Protein AF-A0AAD7U0W2-F1 (afdb_monomer_lite)

Sequence (324 aa):
MDVSVQETIQQLITPLIRALGPSHGKLLTLLRTFPPGAESLALRVLTIFTEHGRPSAQLVALVKSLVNERDLDARFLIPIIAEMDKADILRHLPRIVSILNGTPEPKSLVRSVFSSIVTVPPETFGKVTSNLPRVRQSELLTPAELMVLLHQSEKEIGLKSAIEAIGICFSMTEIFRSEILAVVMNQLVDEPNLPTLFLRTVTVTTYRSLVGFVSTTLLSRLITKKIWTNPPLWEGFIRLAKLIAPASFGALLQLPKDQLRELVDKQPSLKAGLREHVMRKGTNKARVAGYLDIFGEDDSANTSKEQTPPAAPAPMPVDPPAAS

Radius of gyration: 31.77 Å; chains: 1; bounding box: 76×96×93 Å

Structure (mmCIF, N/CA/C/O backbone):
data_AF-A0AAD7U0W2-F1
#
_entry.id   AF-A0AAD7U0W2-F1
#
loop_
_atom_site.group_PDB
_atom_site.id
_atom_site.type_symbol
_atom_site.label_atom_id
_atom_site.label_alt_id
_atom_site.label_comp_id
_atom_site.label_asym_id
_atom_site.label_entity_id
_atom_site.label_seq_id
_atom_site.pdbx_PDB_ins_code
_atom_site.Cartn_x
_atom_site.Cartn_y
_atom_site.Cartn_z
_atom_site.occupancy
_atom_site.B_iso_or_equiv
_atom_site.auth_seq_id
_atom_site.auth_comp_id
_atom_site.auth_asym_id
_atom_site.auth_atom_id
_atom_site.pdbx_PDB_model_num
ATOM 1 N N . MET A 1 1 ? -30.009 13.280 19.127 1.00 52.12 1 MET A N 1
ATOM 2 C CA . MET A 1 1 ? -29.189 13.553 20.325 1.00 52.12 1 MET A CA 1
ATOM 3 C C . MET A 1 1 ? -28.136 14.542 19.867 1.00 52.12 1 MET A C 1
ATOM 5 O O . MET A 1 1 ? -27.469 14.230 18.888 1.00 52.12 1 MET A O 1
ATOM 9 N N . ASP A 1 2 ? -28.082 15.742 20.443 1.00 66.75 2 ASP A N 1
ATOM 10 C CA . ASP A 1 2 ? -27.139 16.779 20.003 1.00 66.75 2 ASP A CA 1
ATOM 11 C C . ASP A 1 2 ? -25.697 16.269 20.111 1.00 66.75 2 ASP A C 1
ATOM 13 O O . ASP A 1 2 ? -25.356 15.580 21.076 1.00 66.75 2 ASP A O 1
ATOM 17 N N . VAL A 1 3 ? -24.859 16.580 19.116 1.00 68.00 3 VAL A N 1
ATOM 18 C CA . VAL A 1 3 ? -23.458 16.115 19.021 1.00 68.00 3 VAL A CA 1
ATOM 19 C C . VAL A 1 3 ? -22.684 16.407 20.318 1.00 68.00 3 VAL A C 1
ATOM 21 O O . VAL A 1 3 ? -21.922 15.567 20.792 1.00 68.00 3 VAL A O 1
ATOM 24 N N . SER A 1 4 ? -22.996 17.525 20.978 1.00 79.56 4 SER A N 1
ATOM 25 C CA . SER A 1 4 ? -22.421 17.925 22.268 1.00 79.56 4 SER A CA 1
ATOM 26 C C . SER A 1 4 ? -22.745 16.972 23.428 1.00 79.56 4 SER A C 1
ATOM 28 O O . SER A 1 4 ? -21.905 16.747 24.302 1.00 79.56 4 SER A O 1
ATOM 30 N N . VAL A 1 5 ? -23.940 16.372 23.454 1.00 85.31 5 VAL A N 1
ATOM 31 C CA . VAL A 1 5 ? -24.345 15.427 24.508 1.00 85.31 5 VAL A CA 1
ATOM 32 C C . VAL A 1 5 ? -23.582 14.116 24.358 1.00 85.31 5 VAL A C 1
ATOM 34 O O . VAL A 1 5 ? -23.111 13.560 25.349 1.00 85.31 5 VAL A O 1
ATOM 37 N N . GLN A 1 6 ? -23.412 13.636 23.124 1.00 82.56 6 GLN A N 1
ATOM 38 C CA . GLN A 1 6 ? -22.648 12.416 22.854 1.00 82.56 6 GLN A CA 1
ATOM 39 C C . GLN A 1 6 ? -21.181 12.569 23.260 1.00 82.56 6 GLN A C 1
ATOM 41 O O . GLN A 1 6 ? -20.643 11.696 23.943 1.00 82.56 6 GLN A O 1
ATOM 46 N N . GLU A 1 7 ? -20.551 13.687 22.897 1.00 84.00 7 GLU A N 1
ATOM 47 C CA . GLU A 1 7 ? -19.173 13.998 23.291 1.00 84.00 7 GLU A CA 1
ATOM 48 C C . GLU A 1 7 ? -19.024 14.070 24.813 1.00 84.00 7 GLU A C 1
ATOM 50 O O . GLU A 1 7 ? -18.111 13.466 25.378 1.00 84.00 7 GLU A O 1
ATOM 55 N N . THR A 1 8 ? -19.968 14.727 25.492 1.00 88.19 8 THR A N 1
ATOM 56 C CA . THR A 1 8 ? -19.972 14.832 26.958 1.00 88.19 8 THR A CA 1
ATOM 57 C C . THR A 1 8 ? -20.077 13.453 27.613 1.00 88.19 8 THR A C 1
ATOM 59 O O . THR A 1 8 ? -19.305 13.132 28.517 1.00 88.19 8 THR A O 1
ATOM 62 N N . ILE A 1 9 ? -20.977 12.589 27.129 1.00 88.31 9 ILE A N 1
ATOM 63 C CA . ILE A 1 9 ? -21.108 11.210 27.627 1.00 88.31 9 ILE A CA 1
ATOM 64 C C . ILE A 1 9 ? -19.802 10.431 27.420 1.00 88.31 9 ILE A C 1
ATOM 66 O O . ILE A 1 9 ? -19.340 9.746 28.334 1.00 88.31 9 ILE A O 1
ATOM 70 N N . GLN A 1 10 ? -19.174 10.547 26.247 1.00 86.69 10 GLN A N 1
ATOM 71 C CA . GLN A 1 10 ? -17.910 9.864 25.950 1.00 86.69 10 GLN A CA 1
ATOM 72 C C . GLN A 1 10 ? -16.747 10.345 26.832 1.00 86.69 10 GLN A C 1
ATOM 74 O O . GLN A 1 10 ? -15.868 9.554 27.192 1.00 86.69 10 GLN A O 1
ATOM 79 N N . GLN A 1 11 ? -16.734 11.618 27.222 1.00 86.94 11 GLN A N 1
ATOM 80 C CA . GLN A 1 11 ? -15.758 12.133 28.183 1.00 86.94 11 GLN A CA 1
ATOM 81 C C . GLN A 1 11 ? -16.015 11.570 29.584 1.00 86.94 11 GLN A C 1
ATOM 83 O O . GLN A 1 11 ? -15.109 10.999 30.193 1.00 86.94 11 GLN A O 1
ATOM 88 N N . LEU A 1 12 ? -17.260 11.647 30.062 1.00 91.31 12 LEU A N 1
ATOM 89 C CA . LEU A 1 12 ? -17.641 11.216 31.411 1.00 91.31 12 LEU A CA 1
ATOM 90 C C . LEU A 1 12 ? -17.507 9.706 31.632 1.00 91.31 12 LEU A C 1
ATOM 92 O O . LEU A 1 12 ? -17.233 9.277 32.751 1.00 91.31 12 LEU A O 1
ATOM 96 N N . ILE A 1 13 ? -17.662 8.890 30.586 1.00 90.62 13 ILE A N 1
ATOM 97 C CA . ILE A 1 13 ? -17.506 7.436 30.704 1.00 90.62 13 ILE A CA 1
ATOM 98 C C . ILE A 1 13 ? -16.031 7.012 30.789 1.00 90.62 13 ILE A C 1
ATOM 100 O O . ILE A 1 13 ? -15.734 5.933 31.299 1.00 90.62 13 ILE A O 1
ATOM 104 N N . THR A 1 14 ? -15.090 7.848 30.331 1.00 90.06 14 THR A N 1
ATOM 105 C CA . THR A 1 14 ? -13.667 7.476 30.218 1.00 90.06 14 THR A CA 1
ATOM 106 C C . THR A 1 14 ? -13.066 6.974 31.549 1.00 90.06 14 THR A C 1
ATOM 108 O O . THR A 1 14 ? -12.469 5.893 31.543 1.00 90.06 14 THR A O 1
ATOM 111 N N . PRO A 1 15 ? -13.243 7.656 32.702 1.00 92.12 15 PRO A N 1
ATOM 112 C CA . PRO A 1 15 ? -12.731 7.174 33.989 1.00 92.12 15 PRO A CA 1
ATOM 113 C C . PRO A 1 15 ? -13.328 5.828 34.418 1.00 92.12 15 PRO A C 1
ATOM 115 O O . PRO A 1 15 ? -12.607 4.976 34.933 1.00 92.12 15 PRO A O 1
ATOM 118 N N . LEU A 1 16 ? -14.623 5.609 34.161 1.00 91.44 16 LEU A N 1
ATOM 119 C CA . LEU A 1 16 ? -15.306 4.356 34.488 1.00 91.44 16 LEU A CA 1
ATOM 120 C C . LEU A 1 16 ? -14.746 3.189 33.668 1.00 91.44 16 LEU A C 1
ATOM 122 O O . LEU A 1 16 ? -14.436 2.138 34.223 1.00 91.44 16 LEU A O 1
ATOM 126 N N . ILE A 1 17 ? -14.580 3.378 32.357 1.00 92.25 17 ILE A N 1
ATOM 127 C CA . ILE A 1 17 ? -14.023 2.346 31.472 1.00 92.25 17 ILE A CA 1
ATOM 128 C C . ILE A 1 17 ? -12.591 1.990 31.884 1.00 92.25 17 ILE A C 1
ATOM 130 O O . ILE A 1 17 ? -12.250 0.808 31.930 1.00 92.25 17 ILE A O 1
ATOM 134 N N . ARG A 1 18 ? -11.772 2.988 32.249 1.00 91.06 18 ARG A N 1
ATOM 135 C CA . ARG A 1 18 ? -10.414 2.760 32.770 1.00 91.06 18 ARG A CA 1
ATOM 136 C C . ARG A 1 18 ? -10.419 1.966 34.077 1.00 91.06 18 ARG A C 1
ATOM 138 O O . ARG A 1 18 ? -9.595 1.072 34.229 1.00 91.06 18 ARG A O 1
ATOM 145 N N . ALA A 1 19 ? -11.346 2.263 34.989 1.00 90.88 19 ALA A N 1
ATOM 146 C CA . ALA A 1 19 ? -11.465 1.556 36.263 1.00 90.88 19 ALA A CA 1
ATOM 147 C C . ALA A 1 19 ? -11.929 0.096 36.100 1.00 90.88 19 ALA A C 1
ATOM 149 O O . ALA A 1 19 ? -11.460 -0.777 36.825 1.00 90.88 19 ALA A O 1
ATOM 150 N N . LEU A 1 20 ? -12.831 -0.179 35.150 1.00 90.94 20 LEU A N 1
ATOM 151 C CA . LEU A 1 20 ? -13.292 -1.541 34.849 1.00 90.94 20 LEU A CA 1
ATOM 152 C C . LEU A 1 20 ? -12.210 -2.375 34.149 1.00 90.94 20 LEU A C 1
ATOM 154 O O . LEU A 1 20 ? -12.049 -3.557 34.448 1.00 90.94 20 LEU A O 1
ATOM 158 N N . GLY A 1 21 ? -11.476 -1.757 33.224 1.00 86.06 21 GLY A N 1
ATOM 159 C CA . GLY A 1 21 ? -10.393 -2.391 32.484 1.00 86.06 21 GLY A CA 1
ATOM 160 C C . GLY A 1 21 ? -10.843 -3.335 31.351 1.00 86.06 21 GLY A C 1
ATOM 161 O O . GLY A 1 21 ? -12.021 -3.686 31.227 1.00 86.06 21 GLY A O 1
ATOM 162 N N . PRO A 1 22 ? -9.889 -3.769 30.504 1.00 84.38 22 PRO A N 1
ATOM 163 C CA . PRO A 1 22 ? -10.159 -4.502 29.262 1.00 84.38 22 PRO A CA 1
ATOM 164 C C . PRO A 1 22 ? -10.564 -5.970 29.460 1.00 84.38 22 PRO A C 1
ATOM 166 O O . PRO A 1 22 ? -11.060 -6.601 28.531 1.00 84.38 22 PRO A O 1
ATOM 169 N N . SER A 1 23 ? -10.363 -6.535 30.652 1.00 85.12 23 SER A N 1
ATOM 170 C CA . SER A 1 23 ? -10.732 -7.917 30.995 1.00 85.12 23 SER A CA 1
ATOM 171 C C . SER A 1 23 ? -12.127 -8.037 31.623 1.00 85.12 23 SER A C 1
ATOM 173 O O . SER A 1 23 ? -12.568 -9.140 31.951 1.00 85.12 23 SER A O 1
ATOM 175 N N . HIS A 1 24 ? -12.852 -6.926 31.796 1.00 89.81 24 HIS A N 1
ATOM 176 C CA . HIS A 1 24 ? -14.153 -6.935 32.456 1.00 89.81 24 HIS A CA 1
ATOM 177 C C . HIS A 1 24 ? -15.235 -7.608 31.590 1.00 89.81 24 HIS A C 1
ATOM 179 O O . HIS A 1 24 ? -15.748 -7.029 30.629 1.00 89.81 24 HIS A O 1
ATOM 185 N N . GLY A 1 25 ? -15.642 -8.826 31.963 1.00 89.19 25 GLY A N 1
ATOM 186 C CA . GLY A 1 25 ? -16.515 -9.685 31.148 1.00 89.19 25 GLY A CA 1
ATOM 187 C C . GLY A 1 25 ? -17.855 -9.061 30.731 1.00 89.19 25 GLY A C 1
ATOM 188 O O . GLY A 1 25 ? -18.265 -9.201 29.577 1.00 89.19 25 GLY A O 1
ATOM 189 N N . LYS A 1 26 ? -18.525 -8.304 31.616 1.00 90.50 26 LYS A N 1
ATOM 190 C CA . LYS A 1 26 ? -19.782 -7.615 31.248 1.00 90.50 26 LYS A CA 1
ATOM 191 C C . LYS A 1 26 ? -19.552 -6.521 30.206 1.00 90.50 26 LYS A C 1
ATOM 193 O O . LYS A 1 26 ? -20.392 -6.325 29.339 1.00 90.50 26 LYS A O 1
ATOM 198 N N . LEU A 1 27 ? -18.415 -5.829 30.269 1.00 90.38 27 LEU A N 1
ATOM 199 C CA . LEU A 1 27 ? -18.104 -4.747 29.335 1.00 90.38 27 LEU A CA 1
ATOM 200 C C . LEU A 1 27 ? -17.726 -5.307 27.957 1.00 90.38 27 LEU A C 1
ATOM 202 O O . LEU A 1 27 ? -18.187 -4.792 26.945 1.00 90.38 27 LEU A O 1
ATOM 206 N N . LEU A 1 28 ? -16.998 -6.428 27.917 1.00 90.81 28 LEU A N 1
ATOM 207 C CA . LEU A 1 28 ? -16.763 -7.184 26.681 1.00 90.81 28 LEU A CA 1
ATOM 208 C C . LEU A 1 28 ? -18.066 -7.718 26.068 1.00 90.81 28 LEU A C 1
ATOM 210 O O . LEU A 1 28 ? -18.230 -7.694 24.852 1.00 90.81 28 LEU A O 1
ATOM 214 N N . THR A 1 29 ? -19.017 -8.151 26.900 1.00 91.50 29 THR A N 1
ATOM 215 C CA . THR A 1 29 ? -20.349 -8.570 26.431 1.00 91.50 29 THR A CA 1
ATOM 216 C C . THR A 1 29 ? -21.099 -7.397 25.800 1.00 91.50 29 THR A C 1
ATOM 218 O O . THR A 1 29 ? -21.608 -7.530 24.691 1.00 91.50 29 THR A O 1
ATOM 221 N N . LEU A 1 30 ? -21.092 -6.225 26.445 1.00 92.19 30 LEU A N 1
ATOM 222 C CA . LEU A 1 30 ? -21.689 -5.005 25.890 1.00 92.19 30 LEU A CA 1
ATOM 223 C C . LEU A 1 30 ? -21.015 -4.571 24.582 1.00 92.19 30 LEU A C 1
ATOM 225 O O . LEU A 1 30 ? -21.707 -4.175 23.650 1.00 92.19 30 LEU A O 1
ATOM 229 N N . LEU A 1 31 ? -19.689 -4.699 24.474 1.00 91.62 31 LEU A N 1
ATOM 230 C CA . LEU A 1 31 ? -18.971 -4.480 23.216 1.00 91.62 31 LEU A CA 1
ATOM 231 C C . LEU A 1 31 ? -19.354 -5.491 22.128 1.00 91.62 31 LEU A C 1
ATOM 233 O O . LEU A 1 31 ? -19.295 -5.151 20.953 1.00 91.62 31 LEU A O 1
ATOM 237 N N . ARG A 1 32 ? -19.765 -6.715 22.477 1.00 91.62 32 ARG A N 1
ATOM 238 C CA . ARG A 1 32 ? -20.258 -7.686 21.490 1.00 91.62 32 ARG A CA 1
ATOM 239 C C . ARG A 1 32 ? -21.670 -7.348 21.001 1.00 91.62 32 ARG A C 1
ATOM 241 O O . ARG A 1 32 ? -21.975 -7.540 19.828 1.00 91.62 32 ARG A O 1
ATOM 248 N N . THR A 1 33 ? -22.533 -6.861 21.890 1.00 93.06 33 THR A N 1
ATOM 249 C CA . THR A 1 33 ? -23.983 -6.757 21.644 1.00 93.06 33 THR A CA 1
ATOM 250 C C . THR A 1 33 ? -24.521 -5.324 21.617 1.00 93.06 33 THR A C 1
ATOM 252 O O . THR A 1 33 ? -25.728 -5.135 21.762 1.00 93.06 33 THR A O 1
ATOM 255 N N . PHE A 1 34 ? -23.671 -4.300 21.473 1.00 93.19 34 PHE A N 1
ATOM 256 C CA . PHE A 1 34 ? -24.130 -2.904 21.466 1.00 93.19 34 PHE A CA 1
ATOM 257 C C . PHE A 1 34 ? -25.152 -2.650 20.337 1.00 93.19 34 PHE A C 1
ATOM 259 O O . PHE A 1 34 ? -25.000 -3.196 19.237 1.00 93.19 34 PHE A O 1
ATOM 266 N N . PRO A 1 35 ? -26.189 -1.826 20.568 1.00 92.44 35 PRO A N 1
ATOM 267 C CA . PRO A 1 35 ? -27.220 -1.563 19.566 1.00 92.44 35 PRO A CA 1
ATOM 268 C C . PRO A 1 35 ? -26.668 -0.761 18.370 1.00 92.44 35 PRO A C 1
ATOM 270 O O . PRO A 1 35 ? -25.677 -0.046 18.526 1.00 92.44 35 PRO A O 1
ATOM 273 N N . PRO A 1 36 ? -27.291 -0.846 17.179 1.00 89.69 36 PRO A N 1
ATOM 274 C CA . PRO A 1 36 ? -26.954 0.029 16.054 1.00 89.69 36 PRO A CA 1
ATOM 275 C C . PRO A 1 36 ? -27.010 1.511 16.452 1.00 89.69 36 PRO A C 1
ATOM 277 O O . PRO A 1 36 ? -27.913 1.920 17.185 1.00 89.69 36 PRO A O 1
ATOM 280 N N . GLY A 1 37 ? -26.050 2.309 15.988 1.00 88.50 37 GLY A N 1
ATOM 281 C CA . GLY A 1 37 ? -25.903 3.723 16.357 1.00 88.50 37 GLY A CA 1
ATOM 282 C C . GLY A 1 37 ? -24.999 3.977 17.574 1.00 88.50 37 GLY A C 1
ATOM 283 O O . GLY A 1 37 ? -24.703 5.132 17.881 1.00 88.50 37 GLY A O 1
ATOM 284 N N . ALA A 1 38 ? -24.546 2.928 18.276 1.00 91.38 38 ALA A N 1
ATOM 285 C CA . ALA A 1 38 ? -23.607 3.029 19.400 1.00 91.38 38 ALA A CA 1
ATOM 286 C C . ALA A 1 38 ? -22.136 2.769 19.006 1.00 91.38 38 ALA A C 1
ATOM 288 O O . ALA A 1 38 ? -21.280 2.600 19.878 1.00 91.38 38 ALA A O 1
ATOM 289 N N . GLU A 1 39 ? -21.819 2.746 17.708 1.00 91.62 39 GLU A N 1
ATOM 290 C CA . GLU A 1 39 ? -20.490 2.423 17.173 1.00 91.62 39 GLU A CA 1
ATOM 291 C C . GLU A 1 39 ? -19.425 3.409 17.666 1.00 91.62 39 GLU A C 1
ATOM 293 O O . GLU A 1 39 ? -18.328 2.999 18.034 1.00 91.62 39 GLU A O 1
ATOM 298 N N . SER A 1 40 ? -19.743 4.705 17.733 1.00 90.81 40 SER A N 1
ATOM 299 C CA . SER A 1 40 ? -18.807 5.733 18.209 1.00 90.81 40 SER A CA 1
ATOM 300 C C . SER A 1 40 ? -18.401 5.511 19.669 1.00 90.81 40 SER A C 1
ATOM 302 O O . SER A 1 40 ? -17.222 5.606 20.014 1.00 90.81 40 SER A O 1
ATOM 304 N N . LEU A 1 41 ? -19.360 5.133 20.520 1.00 91.69 41 LEU A N 1
ATOM 305 C CA . LEU A 1 41 ? -19.108 4.798 21.917 1.00 91.69 41 LEU A CA 1
ATOM 306 C C . LEU A 1 41 ? -18.316 3.491 22.039 1.00 91.69 41 LEU A C 1
ATOM 308 O O . LEU A 1 41 ? -17.365 3.430 22.814 1.00 91.69 41 LEU A O 1
ATOM 312 N N . ALA A 1 42 ? -18.661 2.467 21.253 1.00 93.31 42 ALA A N 1
ATOM 313 C CA . ALA A 1 42 ? -17.924 1.204 21.229 1.00 93.31 42 ALA A CA 1
ATOM 314 C C . ALA A 1 42 ? -16.461 1.405 20.792 1.00 93.31 42 ALA A C 1
ATOM 316 O O . ALA A 1 42 ? -15.548 0.884 21.435 1.00 93.31 42 ALA A O 1
ATOM 317 N N . LEU A 1 43 ? -16.225 2.225 19.763 1.00 92.38 43 LEU A N 1
ATOM 318 C CA . LEU A 1 43 ? -14.885 2.595 19.307 1.00 92.38 43 LEU A CA 1
ATOM 319 C C . LEU A 1 43 ? -14.117 3.373 20.383 1.00 92.38 43 LEU A C 1
ATOM 321 O O . LEU A 1 43 ? -12.925 3.134 20.586 1.00 92.38 43 LEU A O 1
ATOM 325 N N . ARG A 1 44 ? -14.789 4.274 21.113 1.00 91.94 44 ARG A N 1
ATOM 326 C CA . ARG A 1 44 ? -14.184 5.003 22.236 1.00 91.94 44 ARG A CA 1
ATOM 327 C C . ARG A 1 44 ? -13.760 4.057 23.359 1.00 91.94 44 ARG A C 1
ATOM 329 O O . ARG A 1 44 ? -12.636 4.173 23.840 1.00 91.94 44 ARG A O 1
ATOM 336 N N . VAL A 1 45 ? -14.617 3.109 23.745 1.00 92.50 45 VAL A N 1
ATOM 337 C CA . VAL A 1 45 ? -14.293 2.079 24.748 1.00 92.50 45 VAL A CA 1
ATOM 338 C C . VAL A 1 45 ? -13.099 1.238 24.294 1.00 92.50 45 VAL A C 1
ATOM 340 O O . VAL A 1 45 ? -12.165 1.047 25.072 1.00 92.50 45 VAL A O 1
ATOM 343 N N . LEU A 1 46 ? -13.090 0.793 23.033 1.00 92.38 46 LEU A N 1
ATOM 344 C CA . LEU A 1 46 ? -11.968 0.050 22.460 1.00 92.38 46 LEU A CA 1
ATOM 345 C C . LEU A 1 46 ? -10.668 0.863 22.509 1.00 92.38 46 LEU A C 1
ATOM 347 O O . LEU A 1 46 ? -9.647 0.347 22.947 1.00 92.38 46 LEU A O 1
ATOM 351 N N . THR A 1 47 ? -10.720 2.140 22.128 1.00 90.75 47 THR A N 1
ATOM 352 C CA . THR A 1 47 ? -9.557 3.038 22.177 1.00 90.75 47 THR A CA 1
ATOM 353 C C . THR A 1 47 ? -8.992 3.109 23.594 1.00 90.75 47 THR A C 1
ATOM 355 O O . THR A 1 47 ? -7.798 2.886 23.780 1.00 90.75 47 THR A O 1
ATOM 358 N N . ILE A 1 48 ? -9.851 3.315 24.602 1.00 90.81 48 ILE A N 1
ATOM 359 C CA . ILE A 1 48 ? -9.452 3.379 26.018 1.00 90.81 48 ILE A CA 1
ATOM 360 C C . ILE A 1 48 ? -8.780 2.076 26.472 1.00 90.81 48 ILE A C 1
ATOM 362 O O . ILE A 1 48 ? -7.772 2.116 27.174 1.00 90.81 48 ILE A O 1
ATOM 366 N N . PHE A 1 49 ? -9.300 0.918 26.058 1.00 89.81 49 PHE A N 1
ATOM 367 C CA . PHE A 1 49 ? -8.703 -0.383 26.383 1.00 89.81 49 PHE A CA 1
ATOM 368 C C . PHE A 1 49 ? -7.288 -0.564 25.838 1.00 89.81 49 PHE A C 1
ATOM 370 O O . PHE A 1 49 ? -6.511 -1.335 26.398 1.00 89.81 49 PHE A O 1
ATOM 377 N N . THR A 1 50 ? -6.958 0.150 24.768 1.00 87.06 50 THR A N 1
ATOM 378 C CA . THR A 1 50 ? -5.680 0.049 24.057 1.00 87.06 50 THR A CA 1
ATOM 379 C C . THR A 1 50 ? -4.755 1.251 24.274 1.00 87.06 50 THR A C 1
ATOM 381 O O . THR A 1 50 ? -3.654 1.270 23.738 1.00 87.06 50 THR A O 1
ATOM 384 N N . GLU A 1 51 ? -5.160 2.253 25.068 1.00 85.31 51 GLU A N 1
ATOM 385 C CA . GLU A 1 51 ? -4.364 3.472 25.311 1.00 85.31 51 GLU A CA 1
ATOM 386 C C . GLU A 1 51 ? -3.034 3.183 26.035 1.00 85.31 51 GLU A C 1
ATOM 388 O O . GLU A 1 51 ? -2.033 3.855 25.787 1.00 85.31 51 GLU A O 1
ATOM 393 N N . HIS A 1 52 ? -3.012 2.202 26.945 1.00 77.75 52 HIS A N 1
ATOM 394 C CA . HIS A 1 52 ? -1.894 1.984 27.877 1.00 77.75 52 HIS A CA 1
ATOM 395 C C . HIS A 1 52 ? -1.380 0.541 27.926 1.00 77.75 52 HIS A C 1
ATOM 397 O O . HIS A 1 52 ? -0.763 0.128 28.907 1.00 77.75 52 HIS A O 1
ATOM 403 N N . GLY A 1 53 ? -1.605 -0.245 26.878 1.00 75.88 53 GLY A N 1
ATOM 404 C CA . GLY A 1 53 ? -1.137 -1.622 26.863 1.00 75.88 53 GLY A CA 1
ATOM 405 C C . GLY A 1 53 ? -1.478 -2.362 25.586 1.00 75.88 53 GLY A C 1
ATOM 406 O O . GLY A 1 53 ? -2.196 -1.860 24.723 1.00 75.88 53 GLY A O 1
ATOM 407 N N . ARG A 1 54 ? -0.950 -3.582 25.488 1.00 81.31 54 ARG A N 1
ATOM 408 C CA . ARG A 1 54 ? -1.257 -4.474 24.375 1.00 81.31 54 ARG A CA 1
ATOM 409 C C . ARG A 1 54 ? -2.665 -5.057 24.532 1.00 81.31 54 ARG A C 1
ATOM 411 O O . ARG A 1 54 ? -2.988 -5.541 25.623 1.00 81.31 54 ARG A O 1
ATOM 418 N N . PRO A 1 55 ? -3.490 -5.040 23.472 1.00 86.31 55 PRO A N 1
ATOM 419 C CA . PRO A 1 55 ? -4.761 -5.750 23.444 1.00 86.31 55 PRO A CA 1
ATOM 420 C C . PRO A 1 55 ? -4.602 -7.222 23.841 1.00 86.31 55 PRO A C 1
ATOM 422 O O . PRO A 1 55 ? -3.670 -7.898 23.411 1.00 86.31 55 PRO A O 1
ATOM 425 N N . SER A 1 56 ? -5.533 -7.752 24.635 1.00 87.75 56 SER A N 1
ATOM 426 C CA . SER A 1 56 ? -5.559 -9.188 24.933 1.00 87.75 56 SER A CA 1
ATOM 427 C C . SER A 1 56 ? -6.037 -9.990 23.718 1.00 87.75 56 SER A C 1
ATOM 429 O O . SER A 1 56 ? -6.859 -9.509 22.937 1.00 87.75 56 SER A O 1
ATOM 431 N N . ALA A 1 57 ? -5.613 -11.252 23.594 1.00 88.50 57 ALA A N 1
ATOM 432 C CA . ALA A 1 57 ? -6.072 -12.139 22.516 1.00 88.50 57 ALA A CA 1
ATOM 433 C C . ALA A 1 57 ? -7.610 -12.264 22.461 1.00 88.50 57 ALA A C 1
ATOM 435 O O . ALA A 1 57 ? -8.197 -12.347 21.384 1.00 88.50 57 ALA A O 1
ATOM 436 N N . GLN A 1 58 ? -8.277 -12.207 23.621 1.00 90.06 58 GLN A N 1
ATOM 437 C CA . GLN A 1 58 ? -9.737 -12.191 23.714 1.00 90.06 58 GLN A CA 1
ATOM 438 C C . GLN A 1 58 ? -10.342 -10.931 23.078 1.00 90.06 58 GLN A C 1
ATOM 440 O O . GLN A 1 58 ? -11.333 -11.031 22.355 1.00 90.06 58 GLN A O 1
ATOM 445 N N . LEU A 1 59 ? -9.753 -9.755 23.326 1.00 90.44 59 LEU A N 1
ATOM 446 C CA . LEU A 1 59 ? -10.205 -8.496 22.735 1.00 90.44 59 LEU A CA 1
ATOM 447 C C . LEU A 1 59 ? -9.974 -8.484 21.218 1.00 90.44 59 LEU A C 1
ATOM 449 O O . LEU A 1 59 ? -10.877 -8.107 20.474 1.00 90.44 59 LEU A O 1
ATOM 453 N N . VAL A 1 60 ? -8.811 -8.962 20.757 1.00 91.44 60 VAL A N 1
ATOM 454 C CA . VAL A 1 60 ? -8.495 -9.095 19.323 1.00 91.44 60 VAL A CA 1
ATOM 455 C C . VAL A 1 60 ? -9.522 -9.996 18.629 1.00 91.44 60 VAL A C 1
ATOM 457 O O . VAL A 1 60 ? -10.122 -9.595 17.633 1.00 91.44 60 VAL A O 1
ATOM 460 N N . ALA A 1 61 ? -9.790 -11.186 19.178 1.00 91.81 61 ALA A N 1
ATOM 461 C CA . ALA A 1 61 ? -10.767 -12.122 18.618 1.00 91.81 61 ALA A CA 1
ATOM 462 C C . ALA A 1 61 ? -12.193 -11.544 18.590 1.00 91.81 61 ALA A C 1
ATOM 464 O O . ALA A 1 61 ? -12.906 -11.704 17.596 1.00 91.81 61 ALA A O 1
ATOM 465 N N . LEU A 1 62 ? -12.598 -10.837 19.653 1.00 92.69 62 LEU A N 1
ATOM 466 C CA . LEU A 1 62 ? -13.901 -10.179 19.735 1.00 92.69 62 LEU A CA 1
ATOM 467 C C . LEU A 1 62 ? -14.072 -9.127 18.634 1.00 92.69 62 LEU A C 1
ATOM 469 O O . LEU A 1 62 ? -15.064 -9.153 17.909 1.00 92.69 62 LEU A O 1
ATOM 473 N N . VAL A 1 63 ? -13.110 -8.214 18.498 1.00 92.88 63 VAL A N 1
ATOM 474 C CA . VAL A 1 63 ? -13.185 -7.121 17.521 1.00 92.88 63 VAL A CA 1
ATOM 475 C C . VAL A 1 63 ? -13.112 -7.654 16.088 1.00 92.88 63 VAL A C 1
ATOM 477 O O . VAL A 1 63 ? -13.865 -7.185 15.238 1.00 92.88 63 VAL A O 1
ATOM 480 N N . LYS A 1 64 ? -12.298 -8.687 15.818 1.00 91.50 64 LYS A N 1
ATOM 481 C CA . LYS A 1 64 ? -12.292 -9.377 14.514 1.00 91.50 64 LYS A CA 1
ATOM 482 C C . LYS A 1 64 ? -13.672 -9.935 14.149 1.00 91.50 64 LYS A C 1
ATOM 484 O O . LYS A 1 64 ? -14.156 -9.704 13.045 1.00 91.50 64 LYS A O 1
ATOM 489 N N . SER A 1 65 ? -14.309 -10.653 15.078 1.00 91.25 65 SER A N 1
ATOM 490 C CA . SER A 1 65 ? -15.669 -11.193 14.910 1.00 91.25 65 SER A CA 1
ATOM 491 C C . SER A 1 65 ? -16.673 -10.066 14.643 1.00 91.25 65 SER A C 1
ATOM 493 O O . SER A 1 65 ? -17.427 -10.145 13.679 1.00 91.25 65 SER A O 1
ATOM 495 N N . LEU A 1 66 ? -16.602 -8.962 15.392 1.00 91.56 66 LEU A N 1
ATOM 496 C CA . LEU A 1 66 ? -17.484 -7.805 15.211 1.00 91.56 66 LEU A CA 1
ATOM 497 C C . LEU A 1 66 ? -17.348 -7.125 13.845 1.00 91.56 66 LEU A C 1
ATOM 499 O O . LEU A 1 66 ? -18.358 -6.826 13.211 1.00 91.56 66 LEU A O 1
ATOM 503 N N . VAL A 1 67 ? -16.119 -6.879 13.388 1.00 90.69 67 VAL A N 1
ATOM 504 C CA . VAL A 1 67 ? -15.871 -6.223 12.095 1.00 90.69 67 VAL A CA 1
ATOM 505 C C . VAL A 1 67 ? -16.377 -7.085 10.936 1.00 90.69 67 VAL A C 1
ATOM 507 O O . VAL A 1 67 ? -16.935 -6.547 9.981 1.00 90.69 67 VAL A O 1
ATOM 510 N N . ASN A 1 68 ? -16.237 -8.410 11.036 1.00 87.50 68 ASN A N 1
ATOM 511 C CA . ASN A 1 68 ? -16.704 -9.342 10.009 1.00 87.50 68 ASN A CA 1
ATOM 512 C C . ASN A 1 68 ? -18.230 -9.541 10.031 1.00 87.50 68 ASN A C 1
ATOM 514 O O . ASN A 1 68 ? -18.838 -9.660 8.974 1.00 87.50 68 ASN A O 1
ATOM 518 N N . GLU A 1 69 ? -18.854 -9.583 11.212 1.00 90.38 69 GLU A N 1
ATOM 519 C CA . GLU A 1 69 ? -20.296 -9.840 11.362 1.00 90.38 69 GLU A CA 1
ATOM 520 C C . GLU A 1 69 ? -21.161 -8.600 11.092 1.00 90.38 69 GLU A C 1
ATOM 522 O O . GLU A 1 69 ? -22.301 -8.735 10.648 1.00 90.38 69 GLU A O 1
ATOM 527 N N . ARG A 1 70 ? -20.653 -7.396 11.391 1.00 87.88 70 ARG A N 1
ATOM 528 C CA . ARG A 1 70 ? -21.450 -6.153 11.402 1.00 87.88 70 ARG A CA 1
ATOM 529 C C . ARG A 1 70 ? -20.957 -5.062 10.452 1.00 87.88 70 ARG A C 1
ATOM 531 O O . ARG A 1 70 ? -21.470 -3.952 10.521 1.00 87.88 70 ARG A O 1
ATOM 538 N N . ASP A 1 71 ? -19.965 -5.361 9.616 1.00 85.00 71 ASP A N 1
ATOM 539 C CA . ASP A 1 71 ? -19.359 -4.419 8.666 1.00 85.00 71 ASP A CA 1
ATOM 540 C C . ASP A 1 71 ? -18.942 -3.073 9.299 1.00 85.00 71 ASP A C 1
ATOM 542 O O . ASP A 1 71 ? -19.192 -1.988 8.778 1.00 85.00 71 ASP A O 1
ATOM 546 N N . LEU A 1 72 ? -18.314 -3.135 10.477 1.00 89.56 72 LEU A N 1
ATOM 547 C CA . LEU A 1 72 ? -17.938 -1.940 11.241 1.00 89.56 72 LEU A CA 1
ATOM 548 C C . LEU A 1 72 ? -16.821 -1.130 10.570 1.00 89.56 72 LEU A C 1
ATOM 550 O O . LEU A 1 72 ? -16.004 -1.658 9.821 1.00 89.56 72 LEU A O 1
ATOM 554 N N . ASP A 1 73 ? -16.725 0.158 10.898 1.00 89.62 73 ASP A N 1
ATOM 555 C CA . ASP A 1 73 ? -15.662 1.040 10.402 1.00 89.62 73 ASP A CA 1
ATOM 556 C C . ASP A 1 73 ? -14.254 0.431 10.606 1.00 89.62 73 ASP A C 1
ATOM 558 O O . ASP A 1 73 ? -13.950 -0.173 11.639 1.00 89.62 73 ASP A O 1
ATOM 562 N N . ALA A 1 74 ? -13.362 0.615 9.628 1.00 91.25 74 ALA A N 1
ATOM 563 C CA . ALA A 1 74 ? -11.991 0.108 9.677 1.00 91.25 74 ALA A CA 1
ATOM 564 C C . ALA A 1 74 ? -11.194 0.615 10.895 1.00 91.25 74 ALA A C 1
ATOM 566 O O . ALA A 1 74 ? -10.237 -0.031 11.326 1.00 91.25 74 ALA A O 1
ATOM 567 N N . ARG A 1 75 ? -11.605 1.740 11.494 1.00 92.81 75 ARG A N 1
ATOM 568 C CA . ARG A 1 75 ? -11.038 2.292 12.732 1.00 92.81 75 ARG A CA 1
ATOM 569 C C . ARG A 1 75 ? -11.099 1.325 13.910 1.00 92.81 75 ARG A C 1
ATOM 571 O O . ARG A 1 75 ? -10.256 1.435 14.792 1.00 92.81 75 ARG A O 1
ATOM 578 N N . PHE A 1 76 ? -12.021 0.362 13.919 1.00 94.44 76 PHE A N 1
ATOM 579 C CA . PHE A 1 76 ? -12.047 -0.692 14.940 1.00 94.44 76 PHE A CA 1
ATOM 580 C C . PHE A 1 76 ? -10.842 -1.638 14.847 1.00 94.44 76 PHE A C 1
ATOM 582 O O . PHE A 1 76 ? -10.452 -2.227 15.849 1.00 94.44 76 PHE A O 1
ATOM 589 N N . LEU A 1 77 ? -10.225 -1.779 13.671 1.00 93.88 77 LEU A N 1
ATOM 590 C CA . LEU A 1 77 ? -9.072 -2.659 13.467 1.00 93.88 77 LEU A CA 1
ATOM 591 C C . LEU A 1 77 ? -7.753 -1.998 13.893 1.00 93.88 77 LEU A C 1
ATOM 593 O O . LEU A 1 77 ? -6.835 -2.692 14.318 1.00 93.88 77 LEU A O 1
ATOM 597 N N . ILE A 1 78 ? -7.658 -0.666 13.812 1.00 93.31 78 ILE A N 1
ATOM 598 C CA . ILE A 1 78 ? -6.427 0.098 14.092 1.00 93.31 78 ILE A CA 1
ATOM 599 C C . ILE A 1 78 ? -5.809 -0.245 15.459 1.00 93.31 78 ILE A C 1
ATOM 601 O O . ILE A 1 78 ? -4.606 -0.498 15.498 1.00 93.31 78 ILE A O 1
ATOM 605 N N . PRO A 1 79 ? -6.570 -0.309 16.570 1.00 91.56 79 PRO A N 1
ATOM 606 C CA . PRO A 1 79 ? -5.980 -0.545 17.884 1.00 91.56 79 PRO A CA 1
ATOM 607 C C . PRO A 1 79 ? -5.475 -1.973 18.102 1.00 91.56 79 PRO A C 1
ATOM 609 O O . PRO A 1 79 ? -4.739 -2.219 19.053 1.00 91.56 79 PRO A O 1
ATOM 612 N N . ILE A 1 80 ? -5.892 -2.921 17.258 1.00 92.06 80 ILE A N 1
ATOM 613 C CA . ILE A 1 80 ? -5.619 -4.349 17.447 1.00 92.06 80 ILE A CA 1
ATOM 614 C C . ILE A 1 80 ? -4.760 -4.970 16.345 1.00 92.06 80 ILE A C 1
ATOM 616 O O . ILE A 1 80 ? -4.295 -6.093 16.514 1.00 92.06 80 ILE A O 1
ATOM 620 N N . ILE A 1 81 ? -4.534 -4.270 15.228 1.00 91.94 81 ILE A N 1
ATOM 621 C CA . ILE A 1 81 ? -3.882 -4.858 14.052 1.00 91.94 81 ILE A CA 1
ATOM 622 C C . ILE A 1 81 ? -2.439 -5.308 14.310 1.00 91.94 81 ILE A C 1
ATOM 624 O O . ILE A 1 81 ? -2.008 -6.298 13.737 1.00 91.94 81 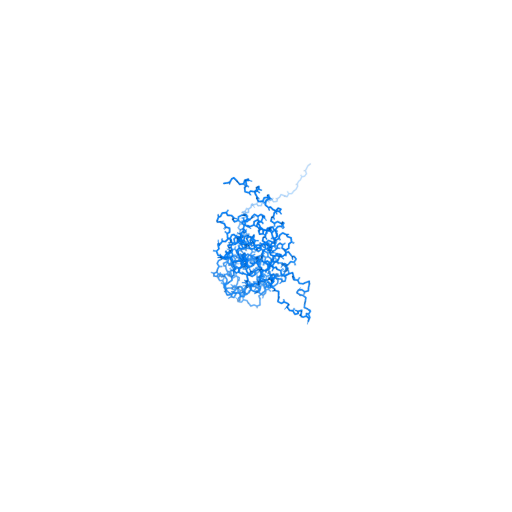ILE A O 1
ATOM 628 N N . ALA A 1 82 ? -1.708 -4.642 15.207 1.00 89.44 82 ALA A N 1
ATOM 629 C CA . ALA A 1 82 ? -0.337 -5.025 15.557 1.00 89.44 82 ALA A CA 1
ATOM 630 C C . ALA A 1 82 ? -0.239 -6.336 16.363 1.00 89.44 82 ALA A C 1
ATOM 632 O O . ALA A 1 82 ? 0.837 -6.922 16.437 1.00 89.44 82 ALA A O 1
ATOM 633 N N . GLU A 1 83 ? -1.347 -6.799 16.951 1.00 89.94 83 GLU A N 1
ATOM 634 C CA . GLU A 1 83 ? -1.427 -8.060 17.705 1.00 89.94 83 GLU A CA 1
ATOM 635 C C . GLU A 1 83 ? -2.092 -9.185 16.889 1.00 89.94 83 GLU A C 1
ATOM 637 O O . GLU A 1 83 ? 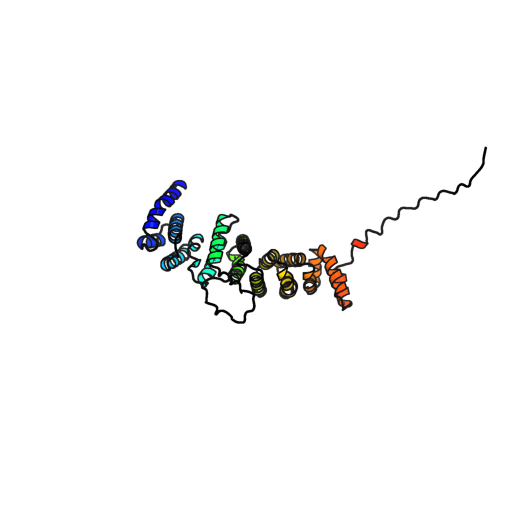-2.393 -10.255 17.421 1.00 89.94 83 GLU A O 1
ATOM 642 N N . MET A 1 84 ? -2.375 -8.941 15.607 1.00 90.69 84 MET A N 1
ATOM 643 C CA . MET A 1 84 ? -2.875 -9.960 14.689 1.00 90.69 84 MET A CA 1
ATOM 644 C C . MET A 1 84 ? -1.730 -10.798 14.119 1.00 90.69 84 MET A C 1
ATOM 646 O O . MET A 1 84 ? -0.579 -10.363 14.085 1.00 90.69 84 MET A O 1
ATOM 650 N N . ASP A 1 85 ? -2.068 -11.990 13.629 1.00 90.94 85 ASP A N 1
ATOM 651 C CA . ASP A 1 85 ? -1.137 -12.764 12.819 1.00 90.94 85 ASP A CA 1
ATOM 652 C C . ASP A 1 85 ? -0.920 -12.109 11.449 1.00 90.94 85 ASP A C 1
ATOM 654 O O . ASP A 1 85 ? -1.706 -11.275 10.974 1.00 90.94 85 ASP A O 1
ATOM 658 N N . LYS A 1 86 ? 0.160 -12.513 10.783 1.00 91.75 86 LYS A N 1
ATOM 659 C CA . LYS A 1 86 ? 0.527 -11.949 9.483 1.00 91.75 86 LYS A CA 1
ATOM 660 C C . LYS A 1 86 ? -0.592 -12.051 8.441 1.00 91.75 86 LYS A C 1
ATOM 662 O O . LYS A 1 86 ? -0.770 -11.135 7.637 1.00 91.75 86 LYS A O 1
ATOM 667 N N . ALA A 1 87 ? -1.329 -13.161 8.418 1.00 92.44 87 ALA A N 1
ATOM 668 C CA . ALA A 1 87 ? -2.362 -13.407 7.416 1.00 92.44 87 ALA A CA 1
ATOM 669 C C . ALA A 1 87 ? -3.559 -12.462 7.595 1.00 92.44 87 ALA A C 1
ATOM 671 O O . ALA A 1 87 ? -4.102 -11.944 6.615 1.00 92.44 87 ALA A O 1
ATOM 672 N N . ASP A 1 88 ? -3.937 -12.196 8.840 1.00 92.38 88 ASP A N 1
ATOM 673 C CA . ASP A 1 88 ? -4.979 -11.242 9.186 1.00 92.38 88 ASP A CA 1
ATOM 674 C C . ASP A 1 88 ? -4.549 -9.798 8.920 1.00 92.38 88 ASP A C 1
ATOM 676 O O . ASP A 1 88 ? -5.354 -9.025 8.397 1.00 92.38 88 ASP A O 1
ATOM 680 N N . ILE A 1 89 ? -3.288 -9.436 9.198 1.00 94.44 89 ILE A N 1
ATOM 681 C CA . ILE A 1 89 ? -2.754 -8.111 8.837 1.00 94.44 89 ILE A CA 1
ATOM 682 C C . ILE A 1 89 ? -2.888 -7.899 7.326 1.00 94.44 89 ILE A C 1
ATOM 684 O O . ILE A 1 89 ? -3.451 -6.890 6.901 1.00 94.44 89 ILE A O 1
ATOM 688 N N . LEU A 1 90 ? -2.429 -8.857 6.512 1.00 94.69 90 LEU A N 1
ATOM 689 C CA . LEU A 1 90 ? -2.530 -8.780 5.048 1.00 94.69 90 LEU A CA 1
ATOM 690 C C . LEU A 1 90 ? -3.983 -8.632 4.574 1.00 94.69 90 LEU A C 1
ATOM 692 O O . LEU A 1 90 ? -4.248 -7.875 3.644 1.00 94.69 90 LEU A O 1
ATOM 696 N N . ARG A 1 91 ? -4.926 -9.322 5.228 1.00 93.69 91 ARG A N 1
ATOM 697 C CA . ARG A 1 91 ? -6.357 -9.271 4.897 1.00 93.69 91 ARG A CA 1
ATOM 698 C C . ARG A 1 91 ? -7.011 -7.939 5.267 1.00 93.69 91 ARG A C 1
ATOM 700 O O . ARG A 1 91 ? -7.862 -7.454 4.532 1.00 93.69 91 ARG A O 1
ATOM 707 N N . HIS A 1 92 ? -6.677 -7.374 6.424 1.00 94.06 92 HIS A N 1
ATOM 708 C CA . HIS A 1 92 ? -7.398 -6.230 6.988 1.00 94.06 92 HIS A CA 1
ATOM 709 C C . HIS A 1 92 ? -6.751 -4.876 6.690 1.00 94.06 92 HIS A C 1
ATOM 711 O O . HIS A 1 92 ? -7.433 -3.847 6.735 1.00 94.06 92 HIS A O 1
ATOM 717 N N . LEU A 1 93 ? -5.457 -4.851 6.366 1.00 96.00 93 LEU A N 1
ATOM 718 C CA . LEU A 1 93 ? -4.747 -3.606 6.102 1.00 96.00 93 LEU A CA 1
ATOM 719 C C . LEU A 1 93 ? -5.325 -2.794 4.929 1.00 96.00 93 LEU A C 1
ATOM 721 O O . LEU A 1 93 ? -5.472 -1.583 5.109 1.00 96.00 93 LEU A O 1
ATOM 725 N N . PRO A 1 94 ? -5.717 -3.383 3.778 1.00 95.88 94 PRO A N 1
ATOM 726 C CA . PRO A 1 94 ? -6.329 -2.622 2.684 1.00 95.88 94 PRO A CA 1
ATOM 727 C C . PRO A 1 94 ? -7.557 -1.811 3.127 1.00 95.88 94 PRO A C 1
ATOM 729 O O . PRO A 1 94 ? -7.688 -0.628 2.799 1.00 95.88 94 PRO A O 1
ATOM 732 N N . ARG A 1 95 ? -8.406 -2.400 3.979 1.00 94.31 95 ARG A N 1
ATOM 733 C CA . ARG A 1 95 ? -9.581 -1.736 4.559 1.00 94.31 95 ARG A CA 1
ATOM 734 C C . ARG A 1 95 ? -9.199 -0.542 5.441 1.00 94.31 95 ARG A C 1
ATOM 736 O O . ARG A 1 95 ? -9.841 0.500 5.361 1.00 94.31 95 ARG A O 1
ATOM 743 N N . ILE A 1 96 ? -8.141 -0.658 6.249 1.00 95.56 96 ILE A N 1
ATOM 744 C CA . ILE A 1 96 ? -7.627 0.466 7.053 1.00 95.56 96 ILE A CA 1
ATOM 745 C C . ILE A 1 96 ? -7.076 1.566 6.150 1.00 95.56 96 ILE A C 1
ATOM 747 O O . ILE A 1 96 ? -7.358 2.735 6.373 1.00 95.56 96 ILE A O 1
ATOM 751 N N . VAL A 1 97 ? -6.311 1.219 5.117 1.00 96.81 97 VAL A N 1
ATOM 752 C CA . VAL A 1 97 ? -5.716 2.209 4.208 1.00 96.81 97 VAL A CA 1
ATOM 753 C C . VAL A 1 97 ? -6.790 2.967 3.415 1.00 96.81 97 VAL A C 1
ATOM 755 O O . VAL A 1 97 ? -6.616 4.146 3.106 1.00 96.81 97 VAL A O 1
ATOM 758 N N . SER A 1 98 ? -7.934 2.333 3.162 1.00 95.56 98 SER A N 1
ATOM 759 C CA . SER A 1 98 ? -9.081 2.940 2.472 1.00 95.56 98 SER A CA 1
ATOM 760 C C . SER A 1 98 ? -9.688 4.142 3.212 1.00 95.56 98 SER A C 1
ATOM 762 O O . SER A 1 98 ? -10.396 4.934 2.597 1.00 95.56 98 SER A O 1
ATOM 764 N N . ILE A 1 99 ? -9.393 4.337 4.507 1.00 94.69 99 ILE A N 1
ATOM 765 C CA . ILE A 1 99 ? -9.867 5.512 5.263 1.00 94.69 99 ILE A CA 1
ATOM 766 C C . ILE A 1 99 ? -9.143 6.812 4.873 1.00 94.69 99 ILE A C 1
ATOM 768 O O . ILE A 1 99 ? -9.564 7.898 5.279 1.00 94.69 99 ILE A O 1
ATOM 772 N N . LEU A 1 100 ? -8.028 6.720 4.136 1.00 95.56 100 LEU A N 1
ATOM 773 C CA . LEU A 1 100 ? -7.286 7.887 3.661 1.00 95.56 100 LEU A CA 1
ATOM 774 C C . LEU A 1 100 ? -8.152 8.719 2.714 1.00 95.56 100 LEU A C 1
ATOM 776 O O . LEU A 1 100 ? -8.734 8.202 1.763 1.00 95.56 100 LEU A O 1
ATOM 780 N N . ASN A 1 101 ? -8.196 10.024 2.971 1.00 94.12 101 ASN A N 1
ATOM 781 C CA . ASN A 1 101 ? -9.048 10.976 2.261 1.00 94.12 101 ASN A CA 1
ATOM 782 C C . ASN A 1 101 ? -8.365 12.345 2.047 1.00 94.12 101 ASN A C 1
ATOM 784 O O . ASN A 1 101 ? -9.041 13.363 1.903 1.00 94.12 101 ASN A O 1
ATOM 788 N N . GLY A 1 102 ? -7.030 12.403 2.089 1.00 91.75 102 GLY A N 1
ATOM 789 C CA . GLY A 1 102 ? -6.257 13.640 1.951 1.00 91.75 102 GLY A CA 1
ATOM 790 C C . GLY A 1 102 ? -5.994 14.405 3.252 1.00 91.75 102 GLY A C 1
ATOM 791 O O . GLY A 1 102 ? -5.035 15.183 3.297 1.00 91.75 102 GLY A O 1
ATOM 792 N N . THR A 1 103 ? -6.770 14.171 4.314 1.00 94.62 103 THR A N 1
ATOM 793 C CA . THR A 1 103 ? -6.665 14.917 5.584 1.00 94.62 103 THR A CA 1
ATOM 794 C C . THR A 1 103 ? -5.537 14.388 6.495 1.00 94.62 103 THR A C 1
ATOM 796 O O . THR A 1 103 ? -5.086 13.250 6.326 1.00 94.62 103 THR A O 1
ATOM 799 N N . PRO A 1 104 ? -5.006 15.199 7.434 1.00 93.69 104 PRO A N 1
ATOM 800 C CA . PRO A 1 104 ? -3.865 14.799 8.264 1.00 93.69 104 PRO A CA 1
ATOM 801 C C . PRO A 1 104 ? -4.188 13.705 9.293 1.00 93.69 104 PRO A C 1
ATOM 803 O O . PRO A 1 104 ? -3.302 12.912 9.608 1.00 93.69 104 PRO A O 1
ATOM 806 N N . GLU A 1 105 ? -5.423 13.621 9.798 1.00 93.19 105 GLU A N 1
ATOM 807 C CA . GLU A 1 105 ? -5.783 12.666 10.861 1.00 93.19 105 GLU A CA 1
ATOM 808 C C . GLU A 1 105 ? -5.760 11.203 10.370 1.00 93.19 105 GLU A C 1
ATOM 810 O O . GLU A 1 105 ? -5.074 10.384 10.978 1.00 93.19 105 GLU A O 1
ATOM 815 N N . PRO A 1 106 ? -6.383 10.829 9.233 1.00 94.00 106 PRO A N 1
ATOM 816 C CA . PRO A 1 106 ? -6.234 9.489 8.664 1.00 94.00 106 PRO A CA 1
ATOM 817 C C . PRO A 1 106 ? -4.785 9.153 8.311 1.00 94.00 106 PRO A C 1
ATOM 819 O O . PRO A 1 106 ? -4.349 8.018 8.492 1.00 94.00 106 PRO A O 1
ATOM 822 N N . LYS A 1 107 ? -4.011 10.141 7.842 1.00 95.06 107 LYS A N 1
ATOM 823 C CA . LYS A 1 107 ? -2.593 9.950 7.515 1.00 95.06 107 LYS A CA 1
ATOM 824 C C . LYS A 1 107 ? -1.765 9.609 8.747 1.00 95.06 107 LYS A C 1
ATOM 826 O O . LYS A 1 107 ? -0.916 8.725 8.664 1.00 95.06 107 LYS A O 1
ATOM 831 N N . SER A 1 108 ? -1.988 10.288 9.873 1.00 95.12 108 SER A N 1
ATOM 832 C CA . SER A 1 108 ? -1.273 9.987 11.116 1.00 95.12 108 SER A CA 1
ATOM 833 C C . SER A 1 108 ? -1.661 8.611 11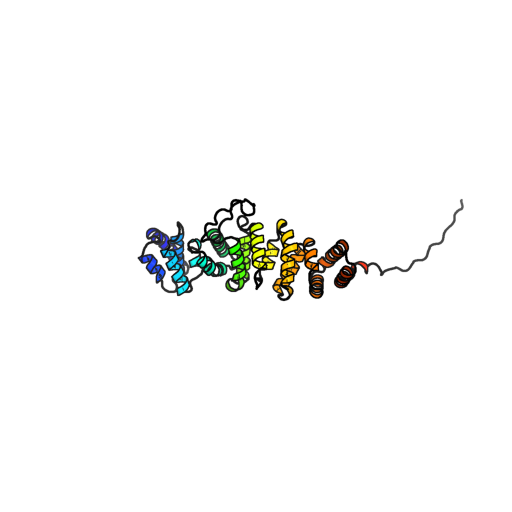.659 1.00 95.12 108 SER A C 1
ATOM 835 O O . SER A 1 108 ? -0.776 7.854 12.051 1.00 95.12 108 SER A O 1
ATOM 837 N N . LEU A 1 109 ? -2.944 8.241 11.585 1.00 93.50 109 LEU A N 1
ATOM 838 C CA . LEU A 1 109 ? -3.423 6.910 11.965 1.00 93.50 109 LEU A CA 1
ATOM 839 C C . LEU A 1 109 ? -2.774 5.803 11.127 1.00 93.50 109 LEU A C 1
ATOM 841 O O . LEU A 1 109 ? -2.189 4.877 11.685 1.00 93.50 109 LEU A O 1
ATOM 845 N N . VAL A 1 110 ? -2.813 5.915 9.796 1.00 96.25 110 VAL A N 1
ATOM 846 C CA . VAL A 1 110 ? -2.205 4.921 8.895 1.00 96.25 110 VAL A CA 1
ATOM 847 C C . VAL A 1 110 ? -0.688 4.857 9.077 1.00 96.25 110 VAL A C 1
ATOM 849 O O . VAL A 1 110 ? -0.121 3.767 9.088 1.00 96.25 110 VAL A O 1
ATOM 852 N N . ARG A 1 111 ? -0.020 5.995 9.302 1.00 95.88 111 ARG A N 1
ATOM 853 C CA . ARG A 1 111 ? 1.413 6.026 9.631 1.00 95.88 111 ARG A CA 1
ATOM 854 C C . ARG A 1 111 ? 1.720 5.252 10.914 1.00 95.88 111 ARG A C 1
ATOM 856 O O . ARG A 1 111 ? 2.670 4.476 10.930 1.00 95.88 111 ARG A O 1
ATOM 863 N N . SER A 1 112 ? 0.927 5.441 11.967 1.00 93.38 112 SER A N 1
ATOM 864 C CA . SER A 1 112 ? 1.073 4.696 13.223 1.00 93.38 112 SER A CA 1
ATOM 865 C C . SER A 1 112 ? 0.844 3.200 13.022 1.00 93.38 112 SER A C 1
ATOM 867 O O . SER A 1 112 ? 1.628 2.396 13.524 1.00 93.38 112 SER A O 1
ATOM 869 N N . VAL A 1 113 ? -0.161 2.827 12.220 1.00 94.88 113 VAL A N 1
ATOM 870 C CA . VAL A 1 113 ? -0.407 1.430 11.839 1.00 94.88 113 VAL A CA 1
ATOM 871 C C . VAL A 1 113 ? 0.818 0.848 11.141 1.00 94.88 113 VAL A C 1
ATOM 873 O O . VAL A 1 113 ? 1.340 -0.158 11.610 1.00 94.88 113 VAL A O 1
ATOM 876 N N . PHE A 1 114 ? 1.343 1.501 10.101 1.00 95.75 114 PHE A N 1
ATOM 877 C CA . PHE A 1 114 ? 2.539 1.038 9.389 1.00 95.75 114 PHE A CA 1
ATOM 878 C C . PHE A 1 114 ? 3.746 0.876 10.316 1.00 95.75 114 PHE A C 1
ATOM 880 O O . PHE A 1 114 ? 4.409 -0.153 10.260 1.00 95.75 114 PHE A O 1
ATOM 887 N N . SER A 1 115 ? 3.997 1.831 11.215 1.00 92.62 115 SER A N 1
ATOM 888 C CA . SER A 1 115 ? 5.074 1.714 12.209 1.00 92.62 115 SER A CA 1
ATOM 889 C C . SER A 1 115 ? 4.898 0.521 13.152 1.00 92.62 115 SER A C 1
ATOM 891 O O . SER A 1 115 ? 5.888 -0.051 13.595 1.00 92.62 115 SER A O 1
ATOM 893 N N . SER A 1 116 ? 3.655 0.160 13.483 1.00 90.50 116 SER A N 1
ATOM 894 C CA . SER A 1 116 ? 3.354 -0.925 14.425 1.00 90.50 116 SER A CA 1
ATOM 895 C C . SER A 1 116 ? 3.376 -2.320 13.795 1.00 90.50 116 SER A C 1
ATOM 897 O O . SER A 1 116 ? 3.684 -3.288 14.484 1.00 90.50 116 SER A O 1
ATOM 899 N N . ILE A 1 117 ? 3.077 -2.426 12.494 1.00 91.81 117 ILE A N 1
ATOM 900 C CA . ILE A 1 117 ? 2.959 -3.713 11.788 1.00 91.81 117 ILE A CA 1
ATOM 901 C C . ILE A 1 117 ? 4.190 -4.073 10.954 1.00 91.81 117 ILE A C 1
ATOM 903 O O . ILE A 1 117 ? 4.221 -5.153 10.367 1.00 91.81 117 ILE A O 1
ATOM 907 N N . VAL A 1 118 ? 5.171 -3.172 10.838 1.00 90.88 118 VAL A N 1
ATOM 908 C CA . VAL A 1 118 ? 6.363 -3.371 10.007 1.00 90.88 118 VAL A CA 1
ATOM 909 C C . VAL A 1 118 ? 7.593 -3.618 10.869 1.00 90.88 118 VAL A C 1
ATOM 911 O O . VAL A 1 118 ? 7.899 -2.857 11.785 1.00 90.88 118 VAL A O 1
ATOM 914 N N . THR A 1 119 ? 8.357 -4.657 10.537 1.00 86.56 119 THR A N 1
ATOM 915 C CA . THR A 1 119 ? 9.667 -4.900 11.147 1.00 86.56 119 THR A CA 1
ATOM 916 C C . THR A 1 119 ? 10.656 -3.818 10.725 1.00 86.56 119 THR A C 1
ATOM 918 O O . THR A 1 119 ? 10.830 -3.580 9.527 1.00 86.56 119 THR A O 1
ATOM 921 N N . VAL A 1 120 ? 11.374 -3.222 11.677 1.00 75.50 120 VAL A N 1
ATOM 922 C CA . VAL A 1 120 ? 12.502 -2.336 11.361 1.00 75.50 120 VAL A CA 1
ATOM 923 C C . VAL A 1 120 ? 13.645 -3.183 10.785 1.00 75.50 120 VAL A C 1
ATOM 925 O O . VAL A 1 120 ? 14.094 -4.115 11.463 1.00 75.50 120 VAL A O 1
ATOM 928 N N . PRO A 1 121 ? 14.120 -2.912 9.553 1.00 66.50 121 PRO A N 1
ATOM 929 C CA . PRO A 1 121 ? 15.274 -3.609 9.002 1.00 66.50 121 PRO A CA 1
ATOM 930 C C . PRO A 1 121 ? 16.493 -3.420 9.914 1.00 66.50 121 PRO A C 1
ATOM 932 O O . PRO A 1 121 ? 16.751 -2.294 10.344 1.00 66.50 121 PRO A O 1
ATOM 935 N N . PRO A 1 122 ? 17.260 -4.478 10.225 1.00 67.56 122 PRO A N 1
ATOM 936 C CA . PRO A 1 122 ? 18.508 -4.309 10.957 1.00 67.56 122 PRO A CA 1
ATOM 937 C C . PRO A 1 122 ? 19.478 -3.427 10.155 1.00 67.56 122 PRO A C 1
ATOM 939 O O . PRO A 1 122 ? 19.511 -3.491 8.931 1.00 67.56 122 PRO A O 1
ATOM 942 N N . GLU A 1 123 ? 20.329 -2.661 10.843 1.00 60.12 123 GLU A N 1
ATOM 943 C CA . GLU A 1 123 ? 21.379 -1.796 10.258 1.00 60.12 123 GLU A CA 1
ATOM 944 C C . GLU A 1 123 ? 22.345 -2.528 9.294 1.00 60.12 123 GLU A C 1
ATOM 946 O O . GLU A 1 123 ? 23.105 -1.907 8.548 1.00 60.12 123 GLU A O 1
ATOM 951 N N . THR A 1 124 ? 22.345 -3.862 9.326 1.00 61.06 124 THR A N 1
ATOM 952 C CA . THR A 1 124 ? 23.130 -4.754 8.465 1.00 61.06 124 THR A CA 1
ATOM 953 C C . THR A 1 124 ? 22.402 -5.205 7.198 1.00 61.06 124 THR A C 1
ATOM 955 O O . THR A 1 124 ? 23.014 -5.889 6.376 1.00 61.06 124 THR A O 1
ATOM 958 N N . PHE A 1 125 ? 21.129 -4.845 7.007 1.00 57.50 125 PHE A N 1
ATOM 959 C CA . PHE A 1 125 ? 20.407 -5.104 5.761 1.00 57.50 125 PHE A CA 1
ATOM 960 C C . PHE A 1 125 ? 21.194 -4.476 4.591 1.00 57.50 125 PHE A C 1
ATOM 962 O O . PHE A 1 125 ? 21.739 -3.384 4.718 1.00 57.50 125 PHE A O 1
ATOM 969 N N . GLY A 1 126 ? 21.408 -5.240 3.514 1.00 55.09 126 GLY A N 1
ATOM 970 C CA . GLY A 1 126 ? 22.236 -4.823 2.371 1.00 55.09 126 GLY A CA 1
ATOM 971 C C . GLY A 1 126 ? 23.759 -5.000 2.518 1.00 55.09 126 GLY A C 1
ATOM 972 O O . GLY A 1 126 ? 24.468 -4.956 1.511 1.00 55.09 126 GLY A O 1
ATOM 973 N N . LYS A 1 127 ? 24.292 -5.276 3.718 1.00 54.00 127 LYS A N 1
ATOM 974 C CA . LYS A 1 127 ? 25.713 -5.626 3.914 1.00 54.00 127 LYS A CA 1
ATOM 975 C C . LYS A 1 127 ? 25.865 -7.146 3.905 1.00 54.00 127 LYS A C 1
ATOM 977 O O . LYS A 1 127 ? 25.382 -7.832 4.801 1.00 54.00 127 LYS A O 1
ATOM 982 N N . VAL A 1 128 ? 26.534 -7.680 2.880 1.00 45.69 128 VAL A N 1
ATOM 983 C CA . VAL A 1 128 ? 26.823 -9.117 2.741 1.00 45.69 128 VAL A CA 1
ATOM 984 C C . VAL A 1 128 ? 27.718 -9.557 3.902 1.00 45.69 128 VAL A C 1
ATOM 986 O O . VAL A 1 128 ? 28.934 -9.405 3.855 1.00 45.69 128 VAL A O 1
ATOM 989 N N . THR A 1 129 ? 27.117 -10.088 4.963 1.00 51.19 129 THR A N 1
ATOM 990 C CA . THR A 1 129 ? 27.834 -10.836 5.998 1.00 51.19 129 THR A CA 1
ATOM 991 C C . THR A 1 129 ? 27.387 -12.288 5.897 1.00 51.19 129 THR A C 1
ATOM 993 O O . THR A 1 129 ? 26.195 -12.573 5.793 1.00 51.19 129 THR A O 1
ATOM 996 N N . SER A 1 130 ? 28.342 -13.214 5.883 1.00 52.59 130 SER A N 1
ATOM 997 C CA . SER A 1 130 ? 28.141 -14.656 5.679 1.00 52.59 130 SER A CA 1
ATOM 998 C C . SER A 1 130 ? 27.430 -15.372 6.837 1.00 52.59 130 SER A C 1
ATOM 1000 O O . SER A 1 130 ? 27.312 -16.592 6.822 1.00 52.59 130 SER A O 1
ATOM 1002 N N . ASN A 1 131 ? 26.927 -14.630 7.823 1.00 45.56 131 ASN A N 1
ATOM 1003 C CA . ASN A 1 131 ? 26.182 -15.160 8.954 1.00 45.56 131 ASN A CA 1
ATOM 1004 C C . ASN A 1 131 ? 24.730 -14.696 8.826 1.00 45.56 131 ASN A C 1
ATOM 1006 O O . ASN A 1 131 ? 24.350 -13.697 9.433 1.00 45.56 131 ASN A O 1
ATOM 1010 N N . LEU A 1 132 ? 23.924 -15.392 8.012 1.00 48.06 132 LEU A N 1
ATOM 1011 C CA . LEU A 1 132 ? 22.481 -15.146 7.966 1.00 48.06 132 LEU A CA 1
ATOM 1012 C C . LEU A 1 132 ? 21.914 -15.341 9.381 1.00 48.06 132 LEU A C 1
ATOM 1014 O O . LEU A 1 132 ? 21.947 -16.466 9.894 1.00 48.06 132 LEU A O 1
ATOM 1018 N N . PRO A 1 133 ? 21.362 -14.299 10.027 1.00 46.75 133 PRO A N 1
ATOM 1019 C CA . PRO A 1 133 ? 20.574 -14.506 11.224 1.00 46.75 133 PRO A CA 1
ATOM 1020 C C . PRO A 1 133 ? 19.384 -15.370 10.815 1.00 46.75 133 PRO A C 1
ATOM 1022 O O . PRO A 1 133 ? 18.690 -15.058 9.846 1.00 46.75 133 PRO A O 1
ATOM 1025 N N . ARG A 1 134 ? 19.167 -16.474 11.534 1.00 47.47 134 ARG A N 1
ATOM 1026 C CA . ARG A 1 134 ? 17.974 -17.318 11.407 1.00 47.47 134 ARG A CA 1
ATOM 1027 C C . ARG A 1 134 ? 16.761 -16.386 11.353 1.00 47.47 134 ARG A C 1
ATOM 1029 O O . ARG A 1 134 ? 16.524 -15.673 12.329 1.00 47.47 134 ARG A O 1
ATOM 1036 N N . VAL A 1 135 ? 16.054 -16.347 10.220 1.00 49.12 135 VAL A N 1
ATOM 1037 C CA . VAL A 1 135 ? 14.833 -15.548 10.062 1.00 49.12 135 VAL A CA 1
ATOM 1038 C C . VAL A 1 135 ? 13.878 -16.024 11.147 1.00 49.12 135 VAL A C 1
ATOM 1040 O O . VAL A 1 135 ? 13.294 -17.101 11.039 1.00 49.12 135 VAL A O 1
ATOM 1043 N N . ARG A 1 136 ? 13.775 -15.275 12.250 1.00 47.00 136 ARG A N 1
ATOM 1044 C CA . ARG A 1 136 ? 12.669 -15.467 13.182 1.00 47.00 136 ARG A CA 1
ATOM 1045 C C . ARG A 1 136 ? 11.429 -15.178 12.352 1.00 47.00 136 ARG A C 1
ATOM 1047 O O . ARG A 1 136 ? 11.357 -14.103 11.761 1.00 47.00 136 ARG A O 1
ATOM 1054 N N . GLN A 1 137 ? 10.517 -16.144 12.248 1.00 52.50 137 GLN A N 1
ATOM 1055 C CA . GLN A 1 137 ? 9.196 -15.897 11.681 1.00 52.50 137 GLN A CA 1
ATOM 1056 C C . GLN A 1 137 ? 8.586 -14.762 12.501 1.00 52.50 137 GLN A C 1
ATOM 1058 O O . GLN A 1 137 ? 8.234 -14.938 13.663 1.00 52.50 137 GLN A O 1
ATOM 1063 N N . SER A 1 138 ? 8.624 -13.558 11.939 1.00 63.16 138 SER A N 1
ATOM 1064 C CA . SER A 1 138 ? 7.943 -12.414 12.505 1.00 63.16 138 SER A CA 1
ATOM 1065 C C . SER A 1 138 ? 6.504 -12.496 12.028 1.00 63.16 138 SER A C 1
ATOM 1067 O O . SER A 1 138 ? 6.264 -12.678 10.835 1.00 63.16 138 SER A O 1
ATOM 1069 N N . GLU A 1 139 ? 5.567 -12.359 12.959 1.00 78.88 139 GLU A N 1
ATOM 1070 C CA . GLU A 1 139 ? 4.150 -12.151 12.639 1.00 78.88 139 GLU A CA 1
ATOM 1071 C C . GLU A 1 139 ? 3.924 -10.794 11.945 1.00 78.88 139 GLU A C 1
ATOM 1073 O O . GLU A 1 139 ? 2.892 -10.567 11.324 1.00 78.88 139 GLU A O 1
ATOM 1078 N N . LEU A 1 140 ? 4.912 -9.894 12.004 1.00 88.06 140 LEU A N 1
ATOM 1079 C CA . LEU A 1 140 ? 4.876 -8.583 11.368 1.00 88.06 140 LEU A CA 1
ATOM 1080 C C . LEU A 1 140 ? 5.316 -8.648 9.898 1.00 88.06 140 LEU A C 1
ATOM 1082 O O . LEU A 1 140 ? 6.002 -9.572 9.448 1.00 88.06 140 LEU A O 1
ATOM 1086 N N . LEU A 1 141 ? 4.944 -7.617 9.144 1.00 91.00 141 LEU A N 1
ATOM 1087 C CA . LEU A 1 141 ? 5.320 -7.462 7.746 1.00 91.00 141 LEU A CA 1
ATOM 1088 C C . LEU A 1 141 ? 6.751 -6.949 7.617 1.00 91.00 141 LEU A C 1
ATOM 1090 O O . LEU A 1 141 ? 7.196 -6.069 8.353 1.00 91.00 141 LEU A O 1
ATOM 1094 N N . THR A 1 142 ? 7.462 -7.425 6.603 1.00 92.75 142 THR A N 1
ATOM 1095 C CA . THR A 1 142 ? 8.648 -6.710 6.129 1.00 92.75 142 THR A CA 1
ATOM 1096 C C . THR A 1 142 ? 8.225 -5.428 5.395 1.00 92.75 142 THR A C 1
ATOM 1098 O O . THR A 1 142 ? 7.126 -5.363 4.832 1.00 92.75 142 THR A O 1
ATOM 1101 N N . PRO A 1 143 ? 9.090 -4.399 5.321 1.00 92.94 143 PRO A N 1
ATOM 1102 C CA . PRO A 1 143 ? 8.777 -3.187 4.561 1.00 92.94 143 PRO A CA 1
ATOM 1103 C C . PRO A 1 143 ? 8.458 -3.465 3.086 1.00 92.94 143 PRO A C 1
ATOM 1105 O O . PRO A 1 143 ? 7.584 -2.826 2.501 1.00 92.94 143 PRO A O 1
ATOM 1108 N N . ALA A 1 144 ? 9.145 -4.444 2.488 1.00 92.69 144 ALA A N 1
ATOM 1109 C CA . ALA A 1 144 ? 8.906 -4.834 1.105 1.00 92.69 144 ALA A CA 1
ATOM 1110 C C . ALA A 1 144 ? 7.507 -5.438 0.921 1.00 92.69 144 ALA A C 1
ATOM 1112 O O . ALA A 1 144 ? 6.792 -5.044 0.003 1.00 92.69 144 ALA A O 1
ATOM 1113 N N . GLU A 1 145 ? 7.085 -6.323 1.828 1.00 94.38 145 GLU A N 1
ATOM 1114 C CA . GLU A 1 145 ? 5.744 -6.920 1.804 1.00 94.38 145 GLU A CA 1
ATOM 1115 C C . GLU A 1 145 ? 4.644 -5.870 1.932 1.00 94.38 145 GLU A C 1
ATOM 1117 O O . GLU A 1 145 ? 3.670 -5.931 1.185 1.00 94.38 145 GLU A O 1
ATOM 1122 N N . LEU A 1 146 ? 4.814 -4.876 2.813 1.00 95.62 146 LEU A N 1
ATOM 1123 C CA . LEU A 1 146 ? 3.851 -3.781 2.926 1.00 95.62 146 LEU A CA 1
ATOM 1124 C C . LEU A 1 146 ? 3.719 -3.021 1.601 1.00 95.62 146 LEU A C 1
ATOM 1126 O O . LEU A 1 146 ? 2.610 -2.820 1.112 1.00 95.62 146 LEU A O 1
ATOM 1130 N N . MET A 1 147 ? 4.835 -2.604 0.996 1.00 94.38 147 MET A N 1
ATOM 1131 C CA . MET A 1 147 ? 4.764 -1.874 -0.270 1.00 94.38 147 MET A CA 1
ATOM 1132 C C . MET A 1 147 ? 4.161 -2.713 -1.392 1.00 94.38 147 MET A C 1
ATOM 1134 O O . MET A 1 147 ? 3.373 -2.180 -2.170 1.00 94.38 147 MET A O 1
ATOM 1138 N N . VAL A 1 148 ? 4.504 -3.998 -1.483 1.00 94.44 148 VAL A N 1
ATOM 1139 C CA . VAL A 1 148 ? 3.929 -4.899 -2.488 1.00 94.44 148 VAL A CA 1
ATOM 1140 C C . VAL A 1 148 ? 2.419 -5.026 -2.290 1.00 94.44 148 VAL A C 1
ATOM 1142 O O . VAL A 1 148 ? 1.674 -4.827 -3.249 1.00 94.44 148 VAL A O 1
ATOM 1145 N N . LEU A 1 149 ? 1.956 -5.224 -1.052 1.00 95.50 149 LEU A N 1
ATOM 1146 C CA . LEU A 1 149 ? 0.530 -5.281 -0.728 1.00 95.50 149 LEU A CA 1
ATOM 1147 C C . LEU A 1 149 ? -0.208 -4.007 -1.162 1.00 95.50 149 LEU A C 1
ATOM 1149 O O . LEU A 1 149 ? -1.254 -4.096 -1.796 1.00 95.50 149 LEU A O 1
ATOM 1153 N N . LEU A 1 150 ? 0.345 -2.819 -0.888 1.00 95.88 150 LEU A N 1
ATOM 1154 C CA . LEU A 1 150 ? -0.281 -1.550 -1.291 1.00 95.88 150 LEU A CA 1
ATOM 1155 C C . LEU A 1 150 ? -0.450 -1.420 -2.814 1.00 95.88 150 LEU A C 1
ATOM 1157 O O . LEU A 1 150 ? -1.405 -0.794 -3.268 1.00 95.88 150 LEU A O 1
ATOM 1161 N N . HIS A 1 151 ? 0.459 -2.002 -3.602 1.00 94.12 151 HIS A N 1
ATOM 1162 C CA . HIS A 1 151 ? 0.349 -2.011 -5.064 1.00 94.12 151 HIS A CA 1
ATOM 1163 C C . HIS A 1 151 ? -0.649 -3.062 -5.560 1.00 94.12 151 HIS A C 1
ATOM 1165 O O . HIS A 1 151 ? -1.409 -2.791 -6.488 1.00 94.12 151 HIS A O 1
ATOM 1171 N N . GLN A 1 152 ? -0.669 -4.247 -4.948 1.00 92.69 152 GLN A N 1
ATOM 1172 C CA . GLN A 1 152 ? -1.572 -5.337 -5.330 1.00 92.69 152 GLN A CA 1
ATOM 1173 C C . GLN A 1 152 ? -3.033 -5.038 -4.962 1.00 92.69 152 GLN A C 1
ATOM 1175 O O . GLN A 1 152 ? -3.945 -5.314 -5.743 1.00 92.69 152 GLN A O 1
ATOM 1180 N N . SER A 1 153 ? -3.256 -4.408 -3.809 1.00 94.25 153 SER A N 1
ATOM 1181 C CA . SER A 1 153 ? -4.581 -4.046 -3.298 1.00 94.25 153 SER A CA 1
ATOM 1182 C C . SER A 1 153 ? -5.082 -2.684 -3.799 1.00 94.25 153 SER A C 1
ATOM 1184 O O . SER A 1 153 ? -6.066 -2.171 -3.273 1.00 94.25 153 SER A O 1
ATOM 1186 N N . GLU A 1 154 ? -4.468 -2.092 -4.835 1.00 91.62 154 GLU A N 1
ATOM 1187 C CA . GLU A 1 154 ? -4.860 -0.783 -5.403 1.00 91.62 154 GLU A CA 1
ATOM 1188 C C . GLU A 1 154 ? -6.367 -0.698 -5.701 1.00 91.62 154 GLU A C 1
ATOM 1190 O O . GLU A 1 154 ? -7.004 0.318 -5.422 1.00 91.62 154 GLU A O 1
ATOM 1195 N N . LYS A 1 155 ? -6.948 -1.772 -6.251 1.00 90.62 155 LYS A N 1
ATOM 1196 C CA . LYS A 1 155 ? -8.372 -1.822 -6.619 1.00 90.62 155 LYS A CA 1
ATOM 1197 C C . LYS A 1 155 ? -9.307 -1.815 -5.411 1.00 90.62 155 LYS A C 1
ATOM 1199 O O . LYS A 1 155 ? -10.400 -1.275 -5.513 1.00 90.62 155 LYS A O 1
ATOM 1204 N N . GLU A 1 156 ? -8.883 -2.422 -4.308 1.00 92.38 156 GLU A N 1
ATOM 1205 C CA . GLU A 1 156 ? -9.647 -2.490 -3.060 1.00 92.38 156 GLU A CA 1
ATOM 1206 C C . GLU A 1 156 ? -9.515 -1.184 -2.269 1.00 92.38 156 GLU A C 1
ATOM 1208 O O . GLU A 1 156 ? -10.507 -0.638 -1.801 1.00 92.38 156 GLU A O 1
ATOM 1213 N N . ILE A 1 157 ? -8.291 -0.654 -2.186 1.00 94.12 157 ILE A N 1
ATOM 1214 C CA . ILE A 1 157 ? -7.958 0.567 -1.443 1.00 94.12 157 ILE A CA 1
ATOM 1215 C C . ILE A 1 157 ? -8.501 1.823 -2.140 1.00 94.12 157 ILE A C 1
ATOM 1217 O O . ILE A 1 157 ? -8.846 2.815 -1.499 1.00 94.12 157 ILE A O 1
ATOM 1221 N N . GLY A 1 158 ? -8.528 1.802 -3.472 1.00 93.38 158 GLY A N 1
ATOM 1222 C CA . GLY A 1 158 ? -8.785 2.965 -4.307 1.00 93.38 158 GLY A CA 1
ATOM 1223 C C . GLY A 1 158 ? -7.505 3.739 -4.635 1.00 93.38 158 GLY A C 1
ATOM 1224 O O . GLY A 1 158 ? -6.612 3.929 -3.808 1.00 93.38 158 GLY A O 1
ATOM 1225 N N . LEU A 1 159 ? -7.431 4.245 -5.871 1.00 91.12 159 LEU A N 1
ATOM 1226 C CA . LEU A 1 159 ? -6.219 4.851 -6.431 1.00 91.12 159 LEU A CA 1
ATOM 1227 C C . LEU A 1 159 ? -5.655 5.996 -5.570 1.00 91.12 159 LEU A C 1
ATOM 1229 O O . LEU A 1 159 ? -4.453 6.044 -5.325 1.00 91.12 159 LEU A O 1
ATOM 1233 N N . LYS A 1 160 ? -6.506 6.926 -5.109 1.00 92.44 160 LYS A N 1
ATOM 1234 C CA . LYS A 1 160 ? -6.071 8.097 -4.319 1.00 92.44 160 LYS A CA 1
ATOM 1235 C C . LYS A 1 160 ? -5.490 7.679 -2.967 1.00 92.44 160 LYS A C 1
ATOM 1237 O O . LYS A 1 160 ? -4.384 8.092 -2.631 1.00 92.44 160 LYS A O 1
ATOM 1242 N N . SER A 1 161 ? -6.193 6.811 -2.252 1.00 95.69 161 SER A N 1
ATOM 1243 C CA . SER A 1 161 ? -5.785 6.307 -0.942 1.00 95.69 161 SER A CA 1
ATOM 1244 C C . SER A 1 161 ? -4.508 5.466 -1.045 1.00 95.69 161 SER A C 1
ATOM 1246 O O . SER A 1 161 ? -3.599 5.641 -0.238 1.00 95.69 161 SER A O 1
ATOM 1248 N N . ALA A 1 162 ? -4.357 4.655 -2.099 1.00 95.12 162 ALA A N 1
ATOM 1249 C CA . ALA A 1 162 ? -3.130 3.900 -2.359 1.00 95.12 162 ALA A CA 1
ATOM 1250 C C . ALA A 1 162 ? -1.922 4.818 -2.632 1.00 95.12 162 ALA A C 1
ATOM 1252 O O . ALA A 1 162 ? -0.840 4.603 -2.084 1.00 95.12 162 ALA A O 1
ATOM 1253 N N . ILE A 1 163 ? -2.101 5.886 -3.420 1.00 93.19 163 ILE A N 1
ATOM 1254 C CA . ILE A 1 163 ? -1.057 6.903 -3.645 1.00 93.19 163 ILE A CA 1
ATOM 1255 C C . ILE A 1 163 ? -0.630 7.547 -2.324 1.00 93.19 163 ILE A C 1
ATOM 1257 O O . ILE A 1 163 ? 0.565 7.723 -2.083 1.00 93.19 163 ILE A O 1
ATOM 1261 N N . GLU A 1 164 ? -1.592 7.922 -1.482 1.00 94.88 164 GLU A N 1
ATOM 1262 C CA . GLU A 1 164 ? -1.311 8.529 -0.181 1.00 94.88 164 GLU A CA 1
ATOM 1263 C C . GLU A 1 164 ? -0.571 7.561 0.744 1.00 94.88 164 GLU A C 1
ATOM 1265 O O . GLU A 1 164 ? 0.417 7.952 1.361 1.00 94.88 164 GLU A O 1
ATOM 1270 N N . ALA A 1 165 ? -0.984 6.294 0.782 1.00 96.25 165 ALA A N 1
ATOM 1271 C CA . ALA A 1 165 ? -0.349 5.245 1.572 1.00 96.25 165 ALA A CA 1
ATOM 1272 C C . ALA A 1 165 ? 1.112 5.017 1.170 1.00 96.25 165 ALA A C 1
ATOM 1274 O O . ALA A 1 165 ? 2.003 5.019 2.018 1.00 96.25 165 ALA A O 1
ATOM 1275 N N . ILE A 1 166 ? 1.374 4.905 -0.134 1.00 94.75 166 ILE A N 1
ATOM 1276 C CA . ILE A 1 166 ? 2.735 4.791 -0.673 1.00 94.75 166 ILE A CA 1
ATOM 1277 C C . ILE A 1 166 ? 3.552 6.048 -0.326 1.00 94.75 166 ILE A C 1
ATOM 1279 O O . ILE A 1 166 ? 4.720 5.950 0.052 1.00 94.75 166 ILE A O 1
ATOM 1283 N N . GLY A 1 167 ? 2.935 7.233 -0.380 1.00 93.75 167 GLY A N 1
ATOM 1284 C CA . GLY A 1 167 ? 3.553 8.482 0.069 1.00 93.75 167 GLY A CA 1
ATOM 1285 C C . GLY A 1 167 ? 3.925 8.478 1.557 1.00 93.75 167 GLY A C 1
ATOM 1286 O O . GLY A 1 167 ? 4.994 8.970 1.923 1.00 93.75 167 GLY A O 1
ATOM 1287 N N . ILE A 1 168 ? 3.091 7.881 2.417 1.00 95.06 168 ILE A N 1
ATOM 1288 C CA . ILE A 1 168 ? 3.406 7.689 3.839 1.00 95.06 168 ILE A CA 1
ATOM 1289 C C . ILE A 1 168 ? 4.647 6.802 3.980 1.00 95.06 168 ILE A C 1
ATOM 1291 O O . ILE A 1 168 ? 5.567 7.210 4.692 1.00 95.06 168 ILE A O 1
ATOM 1295 N N . CYS A 1 169 ? 4.729 5.675 3.262 1.00 94.56 169 CYS A N 1
ATOM 1296 C CA . CYS A 1 169 ? 5.921 4.815 3.264 1.00 94.56 169 CYS A CA 1
ATOM 1297 C C . CYS A 1 169 ? 7.189 5.602 2.891 1.00 94.56 169 CYS A C 1
ATOM 1299 O O . CYS A 1 169 ? 8.186 5.533 3.604 1.00 94.56 169 CYS A O 1
ATOM 1301 N N . PHE A 1 170 ? 7.150 6.436 1.847 1.00 91.44 170 PHE A N 1
ATOM 1302 C CA . PHE A 1 170 ? 8.313 7.255 1.464 1.00 91.44 170 PHE A CA 1
ATOM 1303 C C . PHE A 1 170 ? 8.718 8.296 2.501 1.00 91.44 170 PHE A C 1
ATOM 1305 O O . PHE A 1 170 ? 9.890 8.651 2.593 1.00 91.44 170 PHE A O 1
ATOM 1312 N N . SER A 1 171 ? 7.773 8.773 3.309 1.00 92.44 171 SER A N 1
ATOM 1313 C CA . SER A 1 171 ? 8.082 9.686 4.408 1.00 92.44 171 SER A CA 1
ATOM 1314 C C . SER A 1 171 ? 8.704 8.990 5.630 1.00 92.44 171 SER A C 1
ATOM 1316 O O . SER A 1 171 ? 9.098 9.669 6.575 1.00 92.44 171 SER A O 1
ATOM 1318 N N . MET A 1 172 ? 8.780 7.655 5.642 1.00 91.12 172 MET A N 1
ATOM 1319 C CA . MET A 1 172 ? 9.390 6.839 6.697 1.00 91.12 172 MET A CA 1
ATOM 1320 C C . MET A 1 172 ? 10.791 6.374 6.255 1.00 91.12 172 MET A C 1
ATOM 1322 O O . MET A 1 172 ? 11.050 5.181 6.091 1.00 91.12 172 MET A O 1
ATOM 1326 N N . THR A 1 173 ? 11.698 7.332 6.035 1.00 88.19 173 THR A N 1
ATOM 1327 C CA . THR A 1 173 ? 13.016 7.132 5.393 1.00 88.19 173 THR A CA 1
ATOM 1328 C C . THR A 1 173 ? 13.932 6.140 6.103 1.00 88.19 173 THR A C 1
ATOM 1330 O O . THR A 1 173 ? 14.729 5.473 5.449 1.00 88.19 173 THR A O 1
ATOM 1333 N N . GLU A 1 174 ? 13.787 5.993 7.420 1.00 87.19 174 GLU A N 1
ATOM 1334 C CA . GLU A 1 174 ? 14.555 5.027 8.214 1.00 87.19 174 GLU A CA 1
ATOM 1335 C C . GLU A 1 174 ? 14.205 3.571 7.875 1.00 87.19 174 GLU A C 1
ATOM 1337 O O . GLU A 1 174 ? 15.056 2.685 7.977 1.00 87.19 174 GLU A O 1
ATOM 1342 N N . ILE A 1 175 ? 12.963 3.335 7.434 1.00 88.62 175 ILE A N 1
ATOM 1343 C CA . ILE A 1 175 ? 12.415 2.010 7.123 1.00 88.62 175 ILE A CA 1
ATOM 1344 C C . ILE A 1 175 ? 12.488 1.731 5.616 1.00 88.62 175 ILE A C 1
ATOM 1346 O O . ILE A 1 175 ? 12.939 0.663 5.204 1.00 88.62 175 ILE A O 1
ATOM 1350 N N . PHE A 1 176 ? 12.077 2.684 4.774 1.00 89.81 176 PHE A N 1
ATOM 1351 C CA . PHE A 1 176 ? 11.974 2.508 3.317 1.00 89.81 176 PHE A CA 1
ATOM 1352 C C . PHE A 1 176 ? 13.193 3.078 2.588 1.00 89.81 176 PHE A C 1
ATOM 1354 O O . PHE A 1 176 ? 13.106 4.022 1.802 1.00 89.81 176 PHE A O 1
ATOM 1361 N N . ARG A 1 177 ? 14.356 2.484 2.867 1.00 88.88 177 ARG A N 1
ATOM 1362 C CA . ARG A 1 177 ? 15.641 2.848 2.253 1.00 88.88 177 ARG A CA 1
ATOM 1363 C C . ARG A 1 177 ? 15.724 2.374 0.797 1.00 88.88 177 ARG A C 1
ATOM 1365 O O . ARG A 1 177 ? 14.981 1.494 0.367 1.00 88.88 177 ARG A O 1
ATOM 1372 N N . SER A 1 178 ? 16.690 2.905 0.041 1.00 87.12 178 SER A N 1
ATOM 1373 C CA . SER A 1 178 ? 16.877 2.572 -1.385 1.00 87.12 178 SER A CA 1
ATOM 1374 C C . SER A 1 178 ? 17.013 1.068 -1.681 1.00 87.12 178 SER A C 1
ATOM 1376 O O . SER A 1 178 ? 16.511 0.604 -2.700 1.00 87.12 178 SER A O 1
ATOM 1378 N N . GLU A 1 179 ? 17.615 0.296 -0.778 1.00 88.06 179 GLU A N 1
ATOM 1379 C CA . GLU A 1 179 ? 17.727 -1.165 -0.880 1.00 88.06 179 GLU A CA 1
ATOM 1380 C C . GLU A 1 179 ? 16.371 -1.883 -0.802 1.00 88.06 179 GLU A C 1
ATOM 1382 O O . GLU A 1 179 ? 16.092 -2.762 -1.614 1.00 88.06 179 GLU A O 1
ATOM 1387 N N . ILE A 1 180 ? 15.490 -1.461 0.110 1.00 89.50 180 ILE A N 1
ATOM 1388 C CA . ILE A 1 180 ? 14.131 -1.997 0.243 1.00 89.50 180 ILE A CA 1
ATOM 1389 C C . ILE A 1 180 ? 13.336 -1.673 -1.015 1.00 89.50 180 ILE A C 1
ATOM 1391 O O . ILE A 1 180 ? 12.669 -2.542 -1.571 1.00 89.50 180 ILE A O 1
ATOM 1395 N N . LEU A 1 181 ? 13.445 -0.436 -1.501 1.00 89.62 181 LEU A N 1
ATOM 1396 C CA . LEU A 1 181 ? 12.758 -0.033 -2.722 1.00 89.62 181 LEU A CA 1
ATOM 1397 C C . LEU A 1 181 ? 13.249 -0.825 -3.935 1.00 89.62 181 LEU A C 1
ATOM 1399 O O . LEU A 1 181 ? 12.430 -1.200 -4.766 1.00 89.62 181 LEU A O 1
ATOM 1403 N N . ALA A 1 182 ? 14.544 -1.142 -4.025 1.00 88.50 182 ALA A N 1
ATOM 1404 C CA . ALA A 1 182 ? 15.066 -2.005 -5.083 1.00 88.50 182 ALA A CA 1
ATOM 1405 C C . ALA A 1 182 ? 14.446 -3.413 -5.037 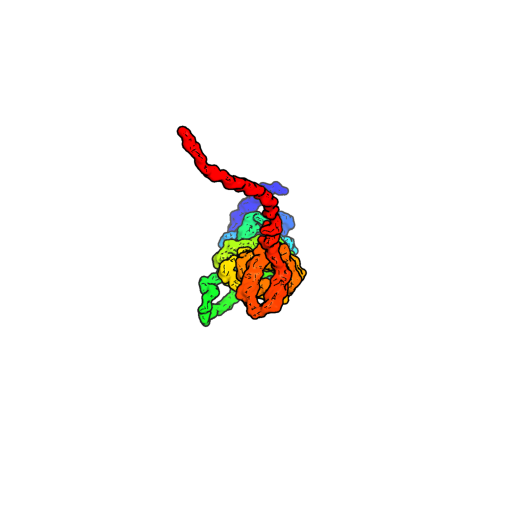1.00 88.50 182 ALA A C 1
ATOM 1407 O O . ALA A 1 182 ? 14.051 -3.935 -6.080 1.00 88.50 182 ALA A O 1
ATOM 1408 N N . VAL A 1 183 ? 14.301 -4.001 -3.841 1.00 90.56 183 VAL A N 1
ATOM 1409 C CA . VAL A 1 183 ? 13.627 -5.299 -3.650 1.00 90.56 183 VAL A CA 1
ATOM 1410 C C . VAL A 1 183 ? 12.169 -5.226 -4.102 1.00 90.56 183 VAL A C 1
ATOM 1412 O O . VAL A 1 183 ? 11.740 -6.054 -4.903 1.00 90.56 183 VAL A O 1
ATOM 1415 N N . VAL A 1 184 ? 11.432 -4.201 -3.662 1.00 92.00 184 VAL A N 1
ATOM 1416 C CA . VAL A 1 184 ? 10.034 -3.969 -4.063 1.00 92.00 184 VAL A CA 1
ATOM 1417 C C . VAL A 1 184 ? 9.921 -3.814 -5.577 1.00 92.00 184 VAL A C 1
ATOM 1419 O O . VAL A 1 184 ? 9.072 -4.443 -6.203 1.00 92.00 184 VAL A O 1
ATOM 1422 N N . MET A 1 185 ? 10.798 -3.012 -6.189 1.00 90.94 185 MET A N 1
ATOM 1423 C CA . MET A 1 185 ? 10.806 -2.809 -7.636 1.00 90.94 185 MET A CA 1
ATOM 1424 C C . MET A 1 185 ? 11.033 -4.116 -8.390 1.00 90.94 185 MET A C 1
ATOM 1426 O O . MET A 1 185 ? 10.362 -4.367 -9.390 1.00 90.94 185 MET A O 1
ATOM 1430 N N . ASN A 1 186 ? 11.973 -4.935 -7.913 1.00 91.00 186 ASN A N 1
ATOM 1431 C CA . ASN A 1 186 ? 12.299 -6.208 -8.535 1.00 91.00 186 ASN A CA 1
ATOM 1432 C C . ASN A 1 186 ? 11.160 -7.228 -8.390 1.00 91.00 186 ASN A C 1
ATOM 1434 O O . ASN A 1 186 ? 10.867 -7.945 -9.336 1.00 91.00 186 ASN A O 1
ATOM 1438 N N . GLN A 1 187 ? 10.478 -7.256 -7.245 1.00 91.94 187 GLN A N 1
ATOM 1439 C CA . GLN A 1 187 ? 9.336 -8.144 -7.030 1.00 91.94 187 GLN A CA 1
ATOM 1440 C C . GLN A 1 187 ? 8.121 -7.736 -7.875 1.00 91.94 187 GLN A C 1
ATOM 1442 O O . GLN A 1 187 ? 7.526 -8.574 -8.549 1.00 91.94 187 GLN A O 1
ATOM 1447 N N . LEU A 1 188 ? 7.775 -6.446 -7.896 1.00 91.62 188 LEU A N 1
ATOM 1448 C CA . LEU A 1 188 ? 6.612 -5.957 -8.641 1.00 91.62 188 LEU A CA 1
ATOM 1449 C C . LEU A 1 188 ? 6.791 -6.087 -10.157 1.00 91.62 188 LEU A C 1
ATOM 1451 O O . LEU A 1 188 ? 5.840 -6.422 -10.860 1.00 91.62 188 LEU A O 1
ATOM 1455 N N . VAL A 1 189 ? 8.001 -5.857 -10.685 1.00 90.50 189 VAL A N 1
ATOM 1456 C CA . VAL A 1 189 ? 8.248 -6.015 -12.128 1.00 90.50 189 VAL A CA 1
ATOM 1457 C C . VAL A 1 189 ? 8.147 -7.469 -12.581 1.00 90.50 189 VAL A C 1
ATOM 1459 O O . VAL A 1 189 ? 7.933 -7.710 -13.768 1.00 90.50 189 VAL A O 1
ATOM 1462 N N . ASP A 1 190 ? 8.277 -8.435 -11.672 1.00 88.75 190 ASP A N 1
ATOM 1463 C CA . ASP A 1 190 ? 8.116 -9.861 -11.949 1.00 88.75 190 ASP A CA 1
ATOM 1464 C C . ASP A 1 190 ? 6.648 -10.292 -12.066 1.00 88.75 190 ASP A C 1
ATOM 1466 O O . ASP A 1 190 ? 6.352 -11.232 -12.803 1.00 88.75 190 ASP A O 1
ATOM 1470 N N . GLU A 1 191 ? 5.704 -9.549 -11.485 1.00 87.81 191 GLU A N 1
ATOM 1471 C CA . GLU A 1 191 ? 4.293 -9.943 -11.450 1.00 87.81 191 GLU A CA 1
ATOM 1472 C C . GLU A 1 191 ? 3.643 -10.097 -12.834 1.00 87.81 191 GLU A C 1
ATOM 1474 O O . GLU A 1 191 ? 3.907 -9.303 -13.745 1.00 87.81 191 GLU A O 1
ATOM 1479 N N . PRO A 1 192 ? 2.753 -11.091 -13.021 1.00 84.25 192 PRO A N 1
ATOM 1480 C CA . PRO A 1 192 ? 2.104 -11.326 -14.309 1.00 84.25 192 PRO A CA 1
ATOM 1481 C C . PRO A 1 192 ? 1.289 -10.110 -14.768 1.00 84.25 192 PRO A C 1
ATOM 1483 O O . PRO A 1 192 ? 1.331 -9.753 -15.943 1.00 84.25 192 PRO A O 1
ATOM 1486 N N . ASN A 1 193 ? 0.617 -9.438 -13.830 1.00 85.25 193 ASN A N 1
ATOM 1487 C CA . ASN A 1 193 ? -0.118 -8.203 -14.065 1.00 85.25 193 ASN A CA 1
ATOM 1488 C C . ASN A 1 193 ? 0.600 -7.058 -13.354 1.00 85.25 193 ASN A C 1
ATOM 1490 O O . ASN A 1 193 ? 0.507 -6.940 -12.138 1.00 85.25 193 ASN A O 1
ATOM 1494 N N . LEU A 1 194 ? 1.310 -6.216 -14.107 1.00 87.31 194 LEU A N 1
ATOM 1495 C CA . LEU A 1 194 ? 2.055 -5.104 -13.522 1.00 87.31 194 LEU A CA 1
ATOM 1496 C C . LEU A 1 194 ? 1.088 -4.064 -12.916 1.00 87.31 194 LEU A C 1
ATOM 1498 O O . LEU A 1 194 ? 0.242 -3.549 -13.655 1.00 87.31 194 LEU A O 1
ATOM 1502 N N . PRO A 1 195 ? 1.215 -3.709 -11.622 1.00 89.31 195 PRO A N 1
ATOM 1503 C CA . PRO A 1 195 ? 0.340 -2.716 -11.001 1.00 89.31 195 PRO A CA 1
ATOM 1504 C C . PRO A 1 195 ? 0.462 -1.337 -11.650 1.00 89.31 195 PRO A C 1
ATOM 1506 O O . PRO A 1 195 ? 1.567 -0.876 -11.945 1.00 89.31 195 PRO A O 1
ATOM 1509 N N . THR A 1 196 ? -0.658 -0.631 -11.815 1.00 86.75 196 THR A N 1
ATOM 1510 C CA . THR A 1 196 ? -0.704 0.688 -12.473 1.00 86.75 196 THR A CA 1
ATOM 1511 C C . THR A 1 196 ? 0.172 1.715 -11.755 1.00 86.75 196 THR A C 1
ATOM 1513 O O . THR A 1 196 ? 0.857 2.522 -12.388 1.00 86.75 196 THR A O 1
ATOM 1516 N N . LEU A 1 197 ? 0.195 1.662 -10.420 1.00 88.38 197 LEU A N 1
ATOM 1517 C CA . LEU A 1 197 ? 1.013 2.544 -9.589 1.00 88.38 197 LEU A CA 1
ATOM 1518 C C . LEU A 1 197 ? 2.521 2.280 -9.670 1.00 88.38 197 LEU A C 1
ATOM 1520 O O . LEU A 1 197 ? 3.292 3.151 -9.267 1.00 88.38 197 LEU A O 1
ATOM 1524 N N . PHE A 1 198 ? 2.960 1.147 -10.231 1.00 89.75 198 PHE A N 1
ATOM 1525 C CA . PHE A 1 198 ? 4.367 0.743 -10.251 1.00 89.75 198 PHE A CA 1
ATOM 1526 C C . PHE A 1 198 ? 5.293 1.851 -10.769 1.00 89.75 198 PHE A C 1
ATOM 1528 O O . PHE A 1 198 ? 6.209 2.290 -10.075 1.00 89.75 198 PHE A O 1
ATOM 1535 N N . LEU A 1 199 ? 5.029 2.376 -11.968 1.00 87.81 199 LEU A N 1
ATOM 1536 C CA . LEU A 1 199 ? 5.905 3.381 -12.580 1.00 87.81 199 LEU A CA 1
ATOM 1537 C C . LEU A 1 199 ? 5.850 4.734 -11.877 1.00 87.81 199 LEU A C 1
ATOM 1539 O O . LEU A 1 199 ? 6.852 5.450 -11.849 1.00 87.81 199 LEU A O 1
ATOM 1543 N N . ARG A 1 200 ? 4.720 5.071 -11.249 1.00 86.00 200 ARG A N 1
ATOM 1544 C CA . ARG A 1 200 ? 4.619 6.258 -10.396 1.00 86.00 200 ARG A CA 1
ATOM 1545 C C . ARG A 1 200 ? 5.536 6.123 -9.182 1.00 86.00 200 ARG A C 1
ATOM 1547 O O . ARG A 1 200 ? 6.300 7.043 -8.901 1.00 86.00 200 ARG A O 1
ATOM 1554 N N . THR A 1 201 ? 5.496 4.972 -8.517 1.00 85.62 201 THR A N 1
ATOM 1555 C CA . THR A 1 201 ? 6.354 4.634 -7.376 1.00 85.62 201 THR A CA 1
ATOM 1556 C C . THR A 1 201 ? 7.826 4.715 -7.762 1.00 85.62 201 THR A C 1
ATOM 1558 O O . THR A 1 201 ? 8.588 5.406 -7.087 1.00 85.62 201 THR A O 1
ATOM 1561 N N . VAL A 1 202 ? 8.232 4.114 -8.886 1.00 83.62 202 VAL A N 1
ATOM 1562 C CA . VAL A 1 202 ? 9.627 4.189 -9.362 1.00 83.62 202 VAL A CA 1
ATOM 1563 C C . VAL A 1 202 ? 10.051 5.622 -9.680 1.00 83.62 202 VAL A C 1
ATOM 1565 O O . VAL A 1 202 ? 11.137 6.043 -9.291 1.00 83.62 202 VAL A O 1
ATOM 1568 N N . THR A 1 203 ? 9.184 6.407 -10.324 1.00 81.31 203 THR A N 1
ATOM 1569 C CA . THR A 1 203 ? 9.488 7.803 -10.684 1.00 81.31 203 THR A CA 1
ATOM 1570 C C . THR A 1 203 ? 9.741 8.669 -9.447 1.00 81.31 203 THR A C 1
ATOM 1572 O O . THR A 1 203 ? 10.687 9.450 -9.429 1.00 81.31 203 THR A O 1
ATOM 1575 N N . VAL A 1 204 ? 8.937 8.508 -8.390 1.00 79.06 204 VAL A N 1
ATOM 1576 C CA . VAL A 1 204 ? 9.097 9.266 -7.132 1.00 79.06 204 VAL A CA 1
ATOM 1577 C C . VAL A 1 204 ? 10.361 8.854 -6.370 1.00 79.06 204 VAL A C 1
ATOM 1579 O O . VAL A 1 204 ? 10.962 9.664 -5.673 1.00 79.06 204 VAL A O 1
ATOM 1582 N N . THR A 1 205 ? 10.783 7.600 -6.514 1.00 71.12 205 THR A N 1
ATOM 1583 C CA . THR A 1 205 ? 11.845 6.981 -5.703 1.00 71.12 205 THR A CA 1
ATOM 1584 C C . THR A 1 205 ? 13.157 6.808 -6.439 1.00 71.12 205 THR A C 1
ATOM 1586 O O . THR A 1 205 ? 14.042 6.090 -5.971 1.00 71.12 205 THR A O 1
ATOM 1589 N N . THR A 1 206 ? 13.298 7.432 -7.606 1.00 73.75 206 THR A N 1
ATOM 1590 C CA . THR A 1 206 ? 14.515 7.341 -8.404 1.00 73.75 206 THR A CA 1
ATOM 1591 C C . THR A 1 206 ? 15.660 8.052 -7.676 1.00 73.75 206 THR A C 1
ATOM 1593 O O . THR A 1 206 ? 15.976 9.215 -7.918 1.00 73.75 206 THR A O 1
ATOM 1596 N N . TYR A 1 207 ? 16.294 7.336 -6.752 1.00 74.25 207 TYR A N 1
ATOM 1597 C CA . TYR A 1 207 ? 17.518 7.755 -6.097 1.00 74.25 207 TYR A CA 1
ATOM 1598 C C . TYR A 1 207 ? 18.678 7.636 -7.076 1.00 74.25 207 TYR A C 1
ATOM 1600 O O . TYR A 1 207 ? 18.731 6.706 -7.883 1.00 74.25 207 TYR A O 1
ATOM 1608 N N . ARG A 1 208 ? 19.665 8.531 -6.950 1.00 80.62 208 ARG A N 1
ATOM 1609 C CA . ARG A 1 208 ? 20.894 8.498 -7.761 1.00 80.62 208 ARG A CA 1
ATOM 1610 C C . ARG A 1 208 ? 21.554 7.111 -7.765 1.00 80.62 208 ARG A C 1
ATOM 1612 O O . ARG A 1 208 ? 22.054 6.692 -8.802 1.00 80.62 208 ARG A O 1
ATOM 1619 N N . SER A 1 209 ? 21.512 6.395 -6.639 1.00 83.75 209 SER A N 1
ATOM 1620 C CA . SER A 1 209 ? 22.050 5.036 -6.497 1.00 83.75 209 SER A CA 1
ATOM 1621 C C . SER A 1 209 ? 21.297 3.981 -7.317 1.00 83.75 209 SER A C 1
ATOM 1623 O O . SER A 1 209 ? 21.913 3.034 -7.796 1.00 83.75 209 SER A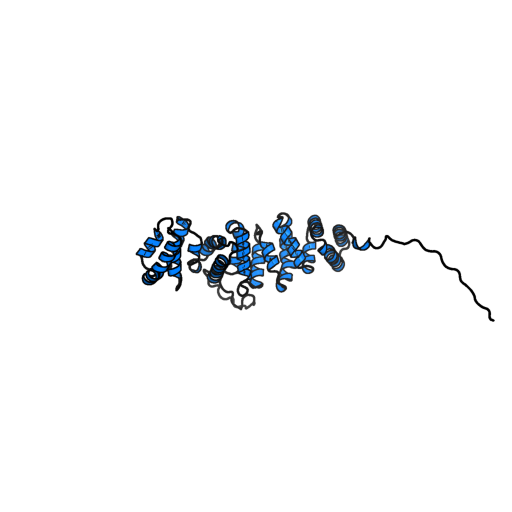 O 1
ATOM 1625 N N . LEU A 1 210 ? 19.986 4.143 -7.525 1.00 83.56 210 LEU A N 1
ATOM 1626 C CA . LEU A 1 210 ? 19.144 3.174 -8.232 1.00 83.56 210 LEU A CA 1
ATOM 1627 C C . LEU A 1 210 ? 19.091 3.404 -9.744 1.00 83.56 210 LEU A C 1
ATOM 1629 O O . LEU A 1 210 ? 18.668 2.507 -10.469 1.00 83.56 210 LEU A O 1
ATOM 1633 N N . VAL A 1 211 ? 19.551 4.554 -10.249 1.00 86.25 211 VAL A N 1
ATOM 1634 C CA . VAL A 1 211 ? 19.518 4.884 -11.689 1.00 86.25 211 VAL A CA 1
ATOM 1635 C C . VAL A 1 211 ? 20.167 3.790 -12.546 1.00 86.25 211 VAL A C 1
ATOM 1637 O O . VAL A 1 211 ? 19.637 3.446 -13.603 1.00 86.25 211 VAL A O 1
ATOM 1640 N N . GLY A 1 212 ? 21.277 3.199 -12.090 1.00 86.94 212 GLY A N 1
ATOM 1641 C CA . GLY A 1 212 ? 21.942 2.096 -12.795 1.00 86.94 212 GLY A CA 1
ATOM 1642 C C . GLY A 1 212 ? 21.063 0.846 -12.909 1.00 86.94 212 GLY A C 1
ATOM 1643 O O . GLY A 1 212 ? 20.886 0.306 -14.002 1.00 86.94 212 GLY A O 1
ATOM 1644 N N . PHE A 1 213 ? 20.445 0.429 -11.801 1.00 87.50 213 PHE A N 1
ATOM 1645 C CA . PHE A 1 213 ? 19.503 -0.694 -11.775 1.00 87.50 213 PHE A CA 1
ATOM 1646 C C . PHE A 1 213 ? 18.259 -0.416 -12.632 1.00 87.50 213 PHE A C 1
ATOM 1648 O O . PHE A 1 213 ? 17.879 -1.239 -13.467 1.00 87.50 213 PHE A O 1
ATOM 1655 N N . VAL A 1 214 ? 17.662 0.770 -12.485 1.00 88.31 214 VAL A N 1
ATOM 1656 C CA . VAL A 1 214 ? 16.461 1.168 -13.227 1.00 88.31 214 VAL A CA 1
ATOM 1657 C C . VAL A 1 214 ? 16.738 1.185 -14.731 1.00 88.31 214 VAL A C 1
ATOM 1659 O O . VAL A 1 214 ? 16.003 0.568 -15.498 1.00 88.31 214 VAL A O 1
ATOM 1662 N N . SER A 1 215 ? 17.817 1.843 -15.160 1.00 87.31 215 SER A N 1
ATOM 1663 C CA . SER A 1 215 ? 18.148 1.988 -16.582 1.00 87.31 215 SER A CA 1
ATOM 1664 C C . SER A 1 215 ? 18.496 0.669 -17.267 1.00 87.31 215 SER A C 1
ATOM 1666 O O . SER A 1 215 ? 18.038 0.433 -18.380 1.00 87.31 215 SER A O 1
ATOM 1668 N N . THR A 1 216 ? 19.293 -0.191 -16.632 1.00 85.69 216 THR A N 1
ATOM 1669 C CA . THR A 1 216 ? 19.800 -1.409 -17.283 1.00 85.69 216 THR A CA 1
ATOM 1670 C C . THR A 1 216 ? 18.873 -2.603 -17.127 1.00 85.69 216 THR A C 1
ATOM 1672 O O . THR A 1 216 ? 18.656 -3.344 -18.085 1.00 85.69 216 THR A O 1
ATOM 1675 N N . THR A 1 217 ? 18.300 -2.775 -15.938 1.00 88.50 217 THR A N 1
ATOM 1676 C CA . THR A 1 217 ? 17.508 -3.955 -15.593 1.00 88.50 217 THR A CA 1
ATOM 1677 C C . THR A 1 217 ? 16.031 -3.648 -15.744 1.00 88.50 217 THR A C 1
ATOM 1679 O O . THR A 1 217 ? 15.350 -4.274 -16.554 1.00 88.50 217 THR A O 1
ATOM 1682 N N . LEU A 1 218 ? 15.528 -2.648 -15.019 1.00 90.38 218 LEU A N 1
ATOM 1683 C CA . LEU A 1 218 ? 14.089 -2.431 -14.928 1.00 90.38 218 LEU A CA 1
ATOM 1684 C C . LEU A 1 218 ? 13.463 -2.039 -16.272 1.00 90.38 218 LEU A C 1
ATOM 1686 O O . LEU A 1 218 ? 12.511 -2.685 -16.706 1.00 90.38 218 LEU A O 1
ATOM 1690 N N . LEU A 1 219 ? 14.011 -1.029 -16.958 1.00 91.12 219 LEU A N 1
ATOM 1691 C CA . LEU A 1 219 ? 13.478 -0.592 -18.253 1.00 91.12 219 LEU A CA 1
ATOM 1692 C C . LEU A 1 219 ? 13.497 -1.727 -19.289 1.00 91.12 219 LEU A C 1
ATOM 1694 O O . LEU A 1 219 ? 12.490 -1.951 -19.956 1.00 91.12 219 LEU A O 1
ATOM 1698 N N . SER A 1 220 ? 14.592 -2.487 -19.383 1.00 90.19 220 SER A N 1
ATOM 1699 C CA . SER A 1 220 ? 14.713 -3.627 -20.308 1.00 90.19 220 SER A CA 1
ATOM 1700 C C . SER A 1 220 ? 13.647 -4.705 -20.044 1.00 90.19 220 SER A C 1
ATOM 1702 O O . SER A 1 220 ? 13.029 -5.240 -20.970 1.00 90.19 220 SER A O 1
ATOM 1704 N N . ARG A 1 221 ? 13.367 -4.998 -18.767 1.00 91.50 221 ARG A N 1
ATOM 1705 C CA . ARG A 1 221 ? 12.328 -5.962 -18.370 1.00 91.50 221 ARG A CA 1
ATOM 1706 C C . ARG A 1 221 ? 10.921 -5.468 -18.707 1.00 91.50 221 ARG A C 1
ATOM 1708 O O . ARG A 1 221 ? 10.115 -6.240 -19.223 1.00 91.50 221 ARG A O 1
ATOM 1715 N N . LEU A 1 222 ? 10.641 -4.183 -18.482 1.00 91.75 222 LEU A N 1
ATOM 1716 C CA . LEU A 1 222 ? 9.364 -3.561 -18.850 1.00 91.75 222 LEU A CA 1
ATOM 1717 C C . LEU A 1 222 ? 9.121 -3.612 -20.365 1.00 91.75 222 LEU A C 1
ATOM 1719 O O . LEU A 1 222 ? 8.020 -3.945 -20.801 1.00 91.75 222 LEU A O 1
ATOM 1723 N N . ILE A 1 223 ? 10.154 -3.361 -21.174 1.00 90.94 223 ILE A N 1
ATOM 1724 C CA . ILE A 1 223 ? 10.079 -3.476 -22.639 1.00 90.94 223 ILE A CA 1
ATOM 1725 C C . ILE A 1 223 ? 9.715 -4.906 -23.053 1.00 90.94 223 ILE A C 1
ATOM 1727 O O . ILE A 1 223 ? 8.835 -5.106 -23.888 1.00 90.94 223 ILE A O 1
ATOM 1731 N N . THR A 1 224 ? 10.331 -5.909 -22.424 1.00 91.00 224 THR A N 1
ATOM 1732 C CA . THR A 1 224 ? 10.041 -7.327 -22.703 1.00 91.00 224 THR A CA 1
ATOM 1733 C C . THR A 1 224 ? 8.584 -7.690 -22.384 1.00 91.00 224 THR A C 1
ATOM 1735 O O . THR A 1 224 ? 7.975 -8.487 -23.096 1.00 91.00 224 THR A O 1
ATOM 1738 N N . LYS A 1 225 ? 7.987 -7.047 -21.370 1.00 89.81 225 LYS A N 1
ATOM 1739 C CA . LYS A 1 225 ? 6.565 -7.190 -21.012 1.00 89.81 225 LYS A CA 1
ATOM 1740 C C . LYS A 1 225 ? 5.598 -6.396 -21.899 1.00 89.81 225 LYS A C 1
ATOM 1742 O O . LYS A 1 225 ? 4.400 -6.422 -21.641 1.00 89.81 225 LYS A O 1
ATOM 1747 N N . LYS A 1 226 ? 6.082 -5.713 -22.942 1.00 91.00 226 LYS A N 1
ATOM 1748 C CA . LYS A 1 226 ? 5.262 -4.924 -23.876 1.00 91.00 226 LYS A CA 1
ATOM 1749 C C . LYS A 1 226 ? 4.349 -3.913 -23.176 1.00 91.00 226 LYS A C 1
ATOM 1751 O O . LYS A 1 226 ? 3.190 -3.759 -23.544 1.00 91.00 226 LYS A O 1
ATOM 1756 N N . ILE A 1 227 ? 4.873 -3.196 -22.181 1.00 91.12 227 ILE A N 1
ATOM 1757 C CA . ILE A 1 227 ? 4.093 -2.246 -21.362 1.00 91.12 227 ILE A CA 1
ATOM 1758 C C . ILE A 1 227 ? 3.323 -1.176 -22.157 1.00 91.12 227 ILE A C 1
ATOM 1760 O O . ILE A 1 227 ? 2.377 -0.603 -21.626 1.00 91.12 227 ILE A O 1
ATOM 1764 N N . TRP A 1 228 ? 3.690 -0.921 -23.417 1.00 91.44 228 TRP A N 1
ATOM 1765 C CA . TRP A 1 228 ? 2.976 -0.017 -24.323 1.00 91.44 228 TRP A CA 1
ATOM 1766 C C . TRP A 1 228 ? 1.530 -0.444 -24.613 1.00 91.44 228 TRP A C 1
ATOM 1768 O O . TRP A 1 228 ? 0.724 0.376 -25.037 1.00 91.44 228 TRP A O 1
ATOM 1778 N N . THR A 1 229 ? 1.151 -1.697 -24.344 1.00 90.94 229 THR A N 1
ATOM 1779 C CA . THR A 1 229 ? -0.252 -2.134 -24.448 1.00 90.94 229 THR A CA 1
ATOM 1780 C C . THR A 1 229 ? -1.141 -1.574 -23.334 1.00 90.94 229 THR A C 1
ATOM 1782 O O . THR A 1 229 ? -2.362 -1.669 -23.425 1.00 90.94 229 THR A O 1
ATOM 1785 N N . ASN A 1 230 ? -0.557 -1.012 -22.271 1.00 90.25 230 ASN A N 1
ATOM 1786 C CA . ASN A 1 230 ? -1.268 -0.400 -21.152 1.00 90.25 230 ASN A CA 1
ATOM 1787 C C . ASN A 1 230 ? -0.940 1.109 -21.106 1.00 90.25 230 ASN A C 1
ATOM 1789 O O . ASN A 1 230 ? 0.161 1.473 -20.686 1.00 90.25 230 ASN A O 1
ATOM 1793 N N . PRO A 1 231 ? -1.868 2.003 -21.510 1.00 90.19 231 PRO A N 1
ATOM 1794 C CA . PRO A 1 231 ? -1.562 3.427 -21.659 1.00 90.19 231 PRO A CA 1
ATOM 1795 C C . PRO A 1 231 ? -1.071 4.118 -20.370 1.00 90.19 231 PRO A C 1
ATOM 1797 O O . PRO A 1 231 ? -0.063 4.822 -20.440 1.00 90.19 231 PRO A O 1
ATOM 1800 N N . PRO A 1 232 ? -1.679 3.901 -19.181 1.00 89.88 232 PRO A N 1
ATOM 1801 C CA . PRO A 1 232 ? -1.134 4.421 -17.922 1.00 89.88 232 PRO A CA 1
ATOM 1802 C C . PRO A 1 232 ? 0.320 4.023 -17.640 1.00 89.88 232 PRO A C 1
ATOM 1804 O O . PRO A 1 232 ? 1.125 4.860 -17.222 1.00 89.88 232 PRO A O 1
ATOM 1807 N N . LEU A 1 233 ? 0.671 2.755 -17.877 1.00 90.38 233 LEU A N 1
ATOM 1808 C CA . LEU A 1 233 ? 2.039 2.276 -17.688 1.00 90.38 233 LEU A CA 1
ATOM 1809 C C . LEU A 1 233 ? 2.975 2.870 -18.742 1.00 90.38 233 LEU A C 1
ATOM 1811 O O . LEU A 1 233 ? 4.081 3.292 -18.419 1.00 90.38 233 LEU A O 1
ATOM 1815 N N . TRP A 1 234 ? 2.532 2.973 -19.990 1.00 93.31 234 TRP A N 1
ATOM 1816 C CA . TRP A 1 234 ? 3.336 3.566 -21.051 1.00 93.31 234 TRP A CA 1
ATOM 1817 C C . TRP A 1 234 ? 3.702 5.028 -20.772 1.00 93.31 234 TRP A C 1
ATOM 1819 O O . TRP A 1 234 ? 4.873 5.405 -20.840 1.00 93.31 234 TRP A O 1
ATOM 1829 N N . GLU A 1 235 ? 2.731 5.830 -20.336 1.00 91.06 235 GLU A N 1
ATOM 1830 C CA . GLU A 1 235 ? 2.964 7.216 -19.922 1.00 91.06 235 GLU A CA 1
ATOM 1831 C C . GLU A 1 235 ? 3.948 7.309 -18.746 1.00 91.06 235 GLU A C 1
ATOM 1833 O O . GLU A 1 235 ? 4.848 8.157 -18.734 1.00 91.06 235 GLU A O 1
ATOM 1838 N N . GLY A 1 236 ? 3.825 6.410 -17.764 1.00 90.38 236 GLY A N 1
ATOM 1839 C CA . GLY A 1 236 ? 4.774 6.309 -16.655 1.00 90.38 236 GLY A CA 1
ATOM 1840 C C . GLY A 1 236 ? 6.195 5.976 -17.117 1.00 90.38 236 GLY A C 1
ATOM 1841 O O . GLY A 1 236 ? 7.160 6.552 -16.614 1.00 90.38 236 GLY A O 1
ATOM 1842 N N . PHE A 1 237 ? 6.336 5.095 -18.106 1.00 92.81 237 PHE A N 1
ATOM 1843 C CA . PHE A 1 237 ? 7.629 4.677 -18.641 1.00 92.81 237 PHE A CA 1
ATOM 1844 C C . PHE A 1 237 ? 8.315 5.813 -19.389 1.00 92.81 237 PHE A C 1
ATOM 1846 O O . PHE A 1 237 ? 9.499 6.056 -19.164 1.00 92.81 237 PHE A O 1
ATOM 1853 N N . ILE A 1 238 ? 7.576 6.550 -20.224 1.00 92.12 238 ILE A N 1
ATOM 1854 C CA . ILE A 1 238 ? 8.102 7.714 -20.948 1.00 92.12 238 ILE A CA 1
ATOM 1855 C C . ILE A 1 238 ? 8.624 8.765 -19.958 1.00 92.12 238 ILE A C 1
ATOM 1857 O O . ILE A 1 238 ? 9.734 9.284 -20.119 1.00 92.12 238 ILE A O 1
ATOM 1861 N N . ARG A 1 239 ? 7.862 9.051 -18.892 1.00 90.44 239 ARG A N 1
ATOM 1862 C CA . ARG A 1 239 ? 8.276 9.996 -17.840 1.00 90.44 239 ARG A CA 1
ATOM 1863 C C . ARG A 1 239 ? 9.523 9.523 -17.099 1.00 90.44 239 ARG A C 1
ATOM 1865 O O . ARG A 1 239 ? 10.448 10.313 -16.920 1.00 90.44 239 ARG A O 1
ATOM 1872 N N . LEU A 1 240 ? 9.574 8.247 -16.717 1.00 90.62 240 LEU A N 1
ATOM 1873 C CA . LEU A 1 240 ? 10.735 7.659 -16.051 1.00 90.62 240 LEU A CA 1
ATOM 1874 C C . LEU A 1 240 ? 11.979 7.691 -16.950 1.00 90.62 240 LEU A C 1
ATOM 1876 O O . LEU A 1 240 ? 13.058 8.080 -16.506 1.00 90.62 240 LEU A O 1
ATOM 1880 N N . ALA A 1 241 ? 11.830 7.330 -18.225 1.00 90.94 241 ALA A N 1
ATOM 1881 C CA . ALA A 1 241 ? 12.918 7.344 -19.194 1.00 90.94 241 ALA A CA 1
ATOM 1882 C C . ALA A 1 241 ? 13.482 8.754 -19.402 1.00 90.94 241 ALA A C 1
ATOM 1884 O O . ALA A 1 241 ? 14.700 8.911 -19.499 1.00 90.94 241 ALA A O 1
ATOM 1885 N N . LYS A 1 242 ? 12.620 9.778 -19.418 1.00 90.94 242 LYS A N 1
ATOM 1886 C CA . LYS A 1 242 ? 13.046 11.181 -19.451 1.00 90.94 242 LYS A CA 1
ATOM 1887 C C . LYS A 1 242 ? 13.780 11.589 -18.178 1.00 90.94 242 LYS A C 1
ATOM 1889 O O . LYS A 1 242 ? 14.825 12.222 -18.268 1.00 90.94 242 LYS A O 1
ATOM 1894 N N . LEU A 1 243 ? 13.251 11.213 -17.013 1.00 90.06 243 LEU A N 1
ATOM 1895 C CA . LEU A 1 243 ? 13.812 11.579 -15.711 1.00 90.06 243 LEU A CA 1
ATOM 1896 C C . LEU A 1 243 ? 15.253 11.083 -15.534 1.00 90.06 243 LEU A C 1
ATOM 1898 O O . LEU A 1 243 ? 16.082 11.800 -14.983 1.00 90.06 243 LEU A O 1
ATOM 1902 N N . ILE A 1 244 ? 15.551 9.871 -16.007 1.00 89.25 244 ILE A N 1
ATOM 1903 C CA . ILE A 1 244 ? 16.883 9.263 -15.863 1.00 89.25 244 ILE A CA 1
ATOM 1904 C C . ILE A 1 244 ? 17.769 9.422 -17.099 1.00 89.25 244 ILE A C 1
ATOM 1906 O O . ILE A 1 244 ? 18.833 8.801 -17.172 1.00 89.25 244 ILE A O 1
ATOM 1910 N N . ALA A 1 245 ? 17.354 10.208 -18.093 1.00 88.19 245 ALA A N 1
ATOM 1911 C CA . ALA A 1 245 ? 18.208 10.515 -19.232 1.00 88.19 245 ALA A CA 1
ATOM 1912 C C . ALA A 1 245 ? 19.509 11.189 -18.738 1.00 88.19 245 ALA A C 1
ATOM 1914 O O . ALA A 1 245 ? 19.459 12.023 -17.834 1.00 88.19 245 ALA A O 1
ATOM 1915 N N . PRO A 1 246 ? 20.687 10.830 -19.285 1.00 90.31 246 PRO A N 1
ATOM 1916 C CA . PRO A 1 246 ? 20.915 9.990 -20.467 1.00 90.31 246 PRO A CA 1
ATOM 1917 C C . PRO A 1 246 ? 21.038 8.477 -20.191 1.00 90.31 246 PRO A C 1
ATOM 1919 O O . PRO A 1 246 ? 21.265 7.703 -21.123 1.00 90.31 246 PRO A O 1
ATOM 1922 N N . ALA A 1 247 ? 20.916 8.020 -18.940 1.00 89.12 247 ALA A N 1
ATOM 1923 C CA . ALA A 1 247 ? 21.119 6.611 -18.584 1.00 89.12 247 ALA A CA 1
ATOM 1924 C C . ALA A 1 247 ? 20.077 5.672 -19.225 1.00 89.12 247 ALA A C 1
ATOM 1926 O O . ALA A 1 247 ? 20.392 4.531 -19.556 1.00 89.12 247 ALA A O 1
ATOM 1927 N N . SER A 1 248 ? 18.854 6.155 -19.465 1.00 90.25 248 SER A N 1
ATOM 1928 C CA . SER A 1 248 ? 17.770 5.401 -20.117 1.00 90.25 248 SER A CA 1
ATOM 1929 C C . SER A 1 248 ? 18.032 5.045 -21.582 1.00 90.25 248 SER A C 1
ATOM 1931 O O . SER A 1 248 ? 17.442 4.085 -22.080 1.00 90.25 248 SER A O 1
ATOM 1933 N N . PHE A 1 249 ? 18.903 5.775 -22.289 1.00 89.50 249 PHE A N 1
ATOM 1934 C CA . PHE A 1 249 ? 19.055 5.657 -23.745 1.00 89.50 249 PHE A CA 1
ATOM 1935 C C . PHE A 1 249 ? 19.415 4.242 -24.205 1.00 89.50 249 PHE A C 1
ATOM 1937 O O . PHE A 1 249 ? 18.894 3.770 -25.212 1.00 89.50 249 PHE A O 1
ATOM 1944 N N . GLY A 1 250 ? 20.235 3.523 -23.435 1.00 87.88 250 GLY A N 1
ATOM 1945 C CA . GLY A 1 250 ? 20.590 2.139 -23.752 1.00 87.88 250 GLY A CA 1
ATOM 1946 C C . GLY A 1 250 ? 19.391 1.184 -23.758 1.00 87.88 250 GLY A C 1
ATOM 1947 O O . GLY A 1 250 ? 19.337 0.291 -24.601 1.00 87.88 250 GLY A O 1
ATOM 1948 N N . ALA A 1 251 ? 18.428 1.382 -22.853 1.00 89.19 251 ALA A N 1
ATOM 1949 C CA . ALA A 1 251 ? 17.200 0.594 -22.812 1.00 89.19 251 ALA A CA 1
ATOM 1950 C C . ALA A 1 251 ? 16.193 1.049 -23.871 1.00 89.19 251 ALA A C 1
ATOM 1952 O O . ALA A 1 251 ? 15.580 0.207 -24.516 1.00 89.19 251 ALA A O 1
ATOM 1953 N N . LEU A 1 252 ? 16.071 2.358 -24.121 1.00 89.88 252 LEU A N 1
ATOM 1954 C CA . LEU A 1 252 ? 15.159 2.889 -25.143 1.00 89.88 252 LEU A CA 1
ATOM 1955 C C . LEU A 1 252 ? 15.442 2.328 -26.543 1.00 89.88 252 LEU A C 1
ATOM 1957 O O . LEU A 1 252 ? 14.512 2.072 -27.299 1.00 89.88 252 LEU A O 1
ATOM 1961 N N . LEU A 1 253 ? 16.705 2.046 -26.873 1.00 88.38 253 LEU A N 1
ATOM 1962 C CA . LEU A 1 253 ? 17.070 1.419 -28.149 1.00 88.38 253 LEU A CA 1
ATOM 1963 C C . LEU A 1 253 ? 16.626 -0.052 -28.283 1.00 88.38 253 LEU A C 1
ATOM 1965 O O . LEU A 1 253 ? 16.740 -0.619 -29.370 1.00 88.38 253 LEU A O 1
ATOM 1969 N N . GLN A 1 254 ? 16.133 -0.683 -27.213 1.00 89.00 254 GLN A N 1
ATOM 1970 C CA . GLN A 1 254 ? 15.534 -2.023 -27.261 1.00 89.00 254 GLN A CA 1
ATOM 1971 C C . GLN A 1 254 ? 14.056 -1.990 -27.683 1.00 89.00 254 GLN A C 1
ATOM 1973 O O . GLN A 1 254 ? 13.491 -3.043 -27.976 1.00 89.00 254 GLN A O 1
ATOM 1978 N N . LEU A 1 255 ? 13.424 -0.810 -27.713 1.00 90.19 255 LEU A N 1
ATOM 1979 C CA . LEU A 1 255 ? 12.030 -0.669 -28.124 1.00 90.19 255 LEU A CA 1
ATOM 1980 C C . LEU A 1 255 ? 11.830 -1.030 -29.608 1.00 90.19 255 LEU A C 1
ATOM 1982 O O . LEU A 1 255 ? 12.713 -0.775 -30.437 1.00 90.19 255 LEU A O 1
ATOM 1986 N N . PRO A 1 256 ? 10.645 -1.555 -29.972 1.00 90.12 256 PRO A N 1
ATOM 1987 C CA . PRO A 1 256 ? 10.216 -1.626 -31.364 1.00 90.12 256 PRO A CA 1
ATOM 1988 C C . PRO A 1 256 ? 10.207 -0.240 -32.023 1.00 90.12 256 PRO A C 1
ATOM 1990 O O . PRO A 1 256 ? 9.971 0.768 -31.354 1.00 90.12 256 PRO A O 1
ATOM 1993 N N . LYS A 1 257 ? 10.413 -0.193 -33.345 1.00 86.81 257 LYS A N 1
ATOM 1994 C CA . LYS A 1 257 ? 10.526 1.063 -34.109 1.00 86.81 257 LYS A CA 1
ATOM 1995 C C . LYS A 1 257 ? 9.324 1.991 -33.915 1.00 86.81 257 LYS A C 1
ATOM 1997 O O . LYS A 1 257 ? 9.520 3.175 -33.666 1.00 86.81 257 LYS A O 1
ATOM 2002 N N . ASP A 1 258 ? 8.112 1.442 -33.956 1.00 88.94 258 ASP A N 1
ATOM 2003 C CA . ASP A 1 258 ? 6.874 2.222 -33.824 1.00 88.94 258 ASP A CA 1
ATOM 2004 C C . ASP A 1 258 ? 6.766 2.885 -32.444 1.00 88.94 258 ASP A C 1
ATOM 2006 O O . ASP A 1 258 ? 6.425 4.057 -32.332 1.00 88.94 258 ASP A O 1
ATOM 2010 N N . GLN A 1 259 ? 7.145 2.153 -31.393 1.00 91.38 259 GLN A N 1
ATOM 2011 C CA . GLN A 1 259 ? 7.093 2.632 -30.009 1.00 91.38 259 GLN A CA 1
ATOM 2012 C C . GLN A 1 259 ? 8.192 3.655 -29.719 1.00 91.38 259 GLN A C 1
ATOM 2014 O O . GLN A 1 259 ? 7.986 4.609 -28.971 1.00 91.38 259 GLN A O 1
ATOM 2019 N N . LEU A 1 260 ? 9.366 3.477 -30.329 1.00 88.94 260 LEU A N 1
ATOM 2020 C CA . LEU A 1 260 ? 10.439 4.460 -30.254 1.00 88.94 260 LEU A CA 1
ATOM 2021 C C . LEU A 1 260 ? 10.049 5.768 -30.958 1.00 88.94 260 LEU A C 1
ATOM 2023 O O . LEU A 1 260 ? 10.342 6.836 -30.426 1.00 88.94 260 LEU A O 1
ATOM 2027 N N . ARG A 1 261 ? 9.365 5.688 -32.108 1.00 88.44 261 ARG A N 1
ATOM 2028 C CA . ARG A 1 261 ? 8.835 6.860 -32.817 1.00 88.44 261 ARG A CA 1
ATOM 2029 C C . ARG A 1 261 ? 7.806 7.602 -31.966 1.00 88.44 261 ARG A C 1
ATOM 2031 O O . ARG A 1 261 ? 7.996 8.781 -31.697 1.00 88.44 261 ARG A O 1
ATOM 2038 N N . GLU A 1 262 ? 6.806 6.891 -31.443 1.00 91.38 262 GLU A N 1
ATOM 2039 C CA . GLU A 1 262 ? 5.789 7.481 -30.560 1.00 91.38 262 GLU A CA 1
ATOM 2040 C C . GLU A 1 262 ? 6.416 8.162 -29.331 1.00 91.38 262 GLU A C 1
ATOM 2042 O O . GLU A 1 262 ? 6.020 9.263 -28.945 1.00 91.38 262 GLU A O 1
ATOM 2047 N N . LEU A 1 263 ? 7.422 7.532 -28.714 1.00 91.94 263 LEU A N 1
ATOM 2048 C CA . LEU A 1 263 ? 8.123 8.098 -27.562 1.00 91.94 263 LEU A CA 1
ATOM 2049 C C . LEU A 1 263 ? 8.830 9.413 -27.906 1.00 91.94 263 LEU A C 1
ATOM 2051 O O . LEU A 1 263 ? 8.800 10.348 -27.104 1.00 91.94 263 LEU A O 1
ATOM 2055 N N . VAL A 1 264 ? 9.473 9.484 -29.072 1.00 89.31 264 VAL A N 1
ATOM 2056 C CA . VAL A 1 264 ? 10.165 10.691 -29.544 1.00 89.31 264 VAL A CA 1
ATOM 2057 C C . VAL A 1 264 ? 9.163 11.790 -29.886 1.00 89.31 264 VAL A C 1
ATOM 2059 O O . VAL A 1 264 ? 9.389 12.936 -29.500 1.00 89.31 264 VAL A O 1
ATOM 2062 N N . ASP A 1 265 ? 8.033 11.440 -30.501 1.00 89.44 265 ASP A N 1
ATOM 2063 C CA . ASP A 1 265 ? 6.949 12.381 -30.804 1.00 89.44 265 ASP A CA 1
ATOM 2064 C C . ASP A 1 265 ? 6.350 12.972 -29.514 1.00 89.44 265 ASP A C 1
ATOM 2066 O O . ASP A 1 265 ? 6.134 14.180 -29.408 1.00 89.44 265 ASP A O 1
ATOM 2070 N N . LYS A 1 266 ? 6.150 12.141 -28.481 1.00 89.88 266 LYS A N 1
ATOM 2071 C CA . LYS A 1 266 ? 5.661 12.581 -27.161 1.00 89.88 266 LYS A CA 1
ATOM 2072 C C . LYS A 1 266 ? 6.700 13.348 -26.343 1.00 89.88 266 LYS A C 1
ATOM 2074 O O . LYS A 1 266 ? 6.327 14.153 -25.488 1.00 89.88 266 LYS A O 1
ATOM 2079 N N . GLN A 1 267 ? 7.994 13.083 -26.533 1.00 90.62 267 GLN A N 1
ATOM 2080 C CA . GLN A 1 267 ? 9.088 13.745 -25.812 1.00 90.62 267 GLN A CA 1
ATOM 2081 C C . GLN A 1 267 ? 10.212 14.195 -26.761 1.00 90.62 267 GLN A C 1
ATOM 2083 O O . GLN A 1 267 ? 11.311 13.625 -26.730 1.00 90.62 267 GLN A O 1
ATOM 2088 N N . PRO A 1 268 ? 10.005 15.292 -27.519 1.00 88.06 268 PRO A N 1
ATOM 2089 C CA . PRO A 1 268 ? 10.994 15.794 -28.477 1.00 88.06 268 PRO A CA 1
ATOM 2090 C C . PRO A 1 268 ? 12.352 16.123 -27.843 1.00 88.06 268 PRO A C 1
ATOM 2092 O O . PRO A 1 268 ? 13.393 15.988 -28.480 1.00 88.06 268 PRO A O 1
ATOM 2095 N N . SER A 1 269 ? 12.374 16.469 -26.548 1.00 88.69 269 SER A N 1
ATOM 2096 C CA . SER A 1 269 ? 13.603 16.759 -25.797 1.00 88.69 269 SER A CA 1
ATOM 2097 C C . SER A 1 269 ? 14.594 15.588 -25.732 1.00 88.69 269 SER A C 1
ATOM 2099 O O . SER A 1 269 ? 15.771 15.805 -25.462 1.00 88.69 269 SER A O 1
ATOM 2101 N N . LEU A 1 270 ? 14.140 14.343 -25.935 1.00 87.69 270 LEU A N 1
ATOM 2102 C CA . LEU A 1 270 ? 15.013 13.161 -25.912 1.00 87.69 270 LEU A CA 1
ATOM 2103 C C . LEU A 1 270 ? 15.675 12.881 -27.268 1.00 87.69 270 LEU A C 1
ATOM 2105 O O . LEU A 1 270 ? 16.667 12.153 -27.305 1.00 87.69 270 LEU A O 1
ATOM 2109 N N . LYS A 1 271 ? 15.166 13.467 -28.363 1.00 85.56 271 LYS A N 1
ATOM 2110 C CA . LYS A 1 271 ? 15.610 13.206 -29.743 1.00 85.56 271 LYS A CA 1
ATOM 2111 C C . LYS A 1 271 ? 17.105 13.470 -29.930 1.00 85.56 271 LYS A C 1
ATOM 2113 O O . LYS A 1 271 ? 17.835 12.576 -30.356 1.00 85.56 271 LYS A O 1
ATOM 2118 N N . ALA A 1 272 ? 17.569 14.662 -29.551 1.00 85.69 272 ALA A N 1
ATOM 2119 C CA . ALA A 1 272 ? 18.970 15.061 -29.702 1.00 85.69 272 ALA A CA 1
ATOM 2120 C C . ALA A 1 272 ? 19.920 14.134 -28.918 1.00 85.69 272 ALA A C 1
ATOM 2122 O O . ALA A 1 272 ? 20.886 13.611 -29.472 1.00 85.69 272 ALA A O 1
ATOM 2123 N N . GLY A 1 273 ? 19.591 13.845 -27.653 1.00 85.38 273 GLY A N 1
ATOM 2124 C CA . GLY A 1 273 ? 20.404 12.972 -26.801 1.00 85.38 273 GLY A CA 1
ATOM 2125 C C . GLY A 1 273 ? 20.428 11.510 -27.263 1.00 85.38 273 GLY A C 1
ATOM 2126 O O . GLY A 1 273 ? 21.472 10.860 -27.204 1.00 85.38 273 GLY A O 1
ATOM 2127 N N . LEU A 1 274 ? 19.305 10.988 -27.771 1.00 85.44 274 LEU A N 1
ATOM 2128 C CA . LEU A 1 274 ? 19.242 9.644 -28.356 1.00 85.44 274 LEU A CA 1
ATOM 2129 C C . LEU A 1 274 ? 20.086 9.542 -29.628 1.00 85.44 274 LEU A C 1
ATOM 2131 O O . LEU A 1 274 ? 20.816 8.563 -29.796 1.00 85.44 274 LEU A O 1
ATOM 2135 N N . ARG A 1 275 ? 20.036 10.560 -30.495 1.00 83.69 275 ARG A N 1
ATOM 2136 C CA . ARG A 1 275 ? 20.843 10.631 -31.719 1.00 83.69 275 ARG A CA 1
ATOM 2137 C C . ARG A 1 275 ? 22.336 10.611 -31.400 1.00 83.69 275 ARG A C 1
ATOM 2139 O O . ARG A 1 275 ? 23.057 9.768 -31.935 1.00 83.69 275 ARG A O 1
ATOM 2146 N N . GLU A 1 276 ? 22.781 11.464 -30.480 1.00 85.75 276 GLU A N 1
ATOM 2147 C CA . GLU A 1 276 ? 24.175 11.497 -30.023 1.00 85.75 276 GLU A CA 1
ATOM 2148 C C . GLU A 1 276 ? 24.599 10.146 -29.421 1.00 85.75 276 GLU A C 1
ATOM 2150 O O . GLU A 1 276 ? 25.667 9.615 -29.732 1.00 85.75 276 GLU A O 1
ATOM 2155 N N . HIS A 1 277 ? 23.732 9.530 -28.611 1.00 84.38 277 HIS A N 1
ATOM 2156 C CA . HIS A 1 277 ? 24.005 8.223 -28.017 1.00 84.38 277 HIS A CA 1
ATOM 2157 C C . HIS A 1 277 ? 24.170 7.119 -29.071 1.00 84.38 277 HIS A C 1
ATOM 2159 O O . HIS A 1 277 ? 25.073 6.287 -28.946 1.00 84.38 277 HIS A O 1
ATOM 2165 N N . VAL A 1 278 ? 23.335 7.110 -30.115 1.00 84.44 278 VAL A N 1
ATOM 2166 C CA . VAL A 1 278 ? 23.436 6.156 -31.231 1.00 84.44 278 VAL A CA 1
ATOM 2167 C C . VAL A 1 278 ? 24.694 6.404 -32.062 1.00 84.44 278 VAL A C 1
ATOM 2169 O O . VAL A 1 278 ? 25.378 5.439 -32.399 1.00 84.44 278 VAL A O 1
ATOM 2172 N N . MET A 1 279 ? 25.039 7.662 -32.347 1.00 81.38 279 MET A N 1
ATOM 2173 C CA . MET A 1 279 ? 26.267 8.009 -33.074 1.00 81.38 279 MET A CA 1
ATOM 217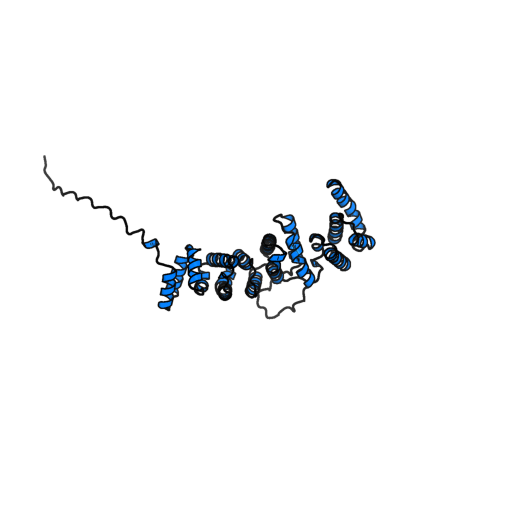4 C C . MET A 1 279 ? 27.521 7.583 -32.306 1.00 81.38 279 MET A C 1
ATOM 2176 O O . MET A 1 279 ? 28.439 7.014 -32.890 1.00 81.38 279 MET A O 1
ATOM 2180 N N . ARG A 1 280 ? 27.537 7.779 -30.983 1.00 80.38 280 ARG A N 1
ATOM 2181 C CA . ARG A 1 280 ? 28.664 7.401 -30.120 1.00 80.38 280 ARG A CA 1
ATOM 2182 C C . ARG A 1 280 ? 28.810 5.888 -29.933 1.00 80.38 280 ARG A C 1
ATOM 2184 O O . ARG A 1 280 ? 29.925 5.398 -29.799 1.00 80.38 280 ARG A O 1
ATOM 2191 N N . LYS A 1 281 ? 27.699 5.144 -29.876 1.00 69.06 281 LYS A N 1
ATOM 2192 C CA . LYS A 1 281 ? 27.687 3.689 -29.610 1.00 69.06 281 LYS A CA 1
ATOM 2193 C C . LYS A 1 281 ? 27.640 2.834 -30.887 1.00 69.06 281 LYS A C 1
ATOM 2195 O O . LYS A 1 281 ? 27.752 1.610 -30.825 1.00 69.06 281 LYS A O 1
ATOM 2200 N N . GLY A 1 282 ? 27.428 3.458 -32.042 1.00 61.62 282 GLY A N 1
ATOM 2201 C CA . GLY A 1 282 ? 27.167 2.796 -33.311 1.00 61.62 282 GLY A CA 1
ATOM 2202 C C . GLY A 1 282 ? 28.386 2.101 -33.912 1.00 61.62 282 GLY A C 1
ATOM 2203 O O . GLY A 1 282 ? 29.155 2.716 -34.636 1.00 61.62 282 GLY A O 1
ATOM 2204 N N . THR A 1 283 ? 28.518 0.791 -33.697 1.00 55.38 283 THR A N 1
ATOM 2205 C CA . THR A 1 283 ? 29.473 -0.065 -34.433 1.00 55.38 283 THR A CA 1
ATOM 2206 C C . THR A 1 283 ? 28.898 -0.578 -35.760 1.00 55.38 283 THR A C 1
ATOM 2208 O O . THR A 1 283 ? 29.649 -0.959 -36.652 1.00 55.38 283 THR A O 1
ATOM 2211 N N . ASN A 1 284 ? 27.566 -0.586 -35.918 1.00 63.91 284 ASN A N 1
ATOM 2212 C CA . ASN A 1 284 ? 26.877 -1.182 -37.067 1.00 63.91 284 ASN A CA 1
ATOM 2213 C C . ASN A 1 284 ? 26.056 -0.136 -37.849 1.00 63.91 284 ASN A C 1
ATOM 2215 O O . ASN A 1 284 ? 24.975 0.278 -37.417 1.00 63.91 284 ASN A O 1
ATOM 2219 N N . LYS A 1 285 ? 26.582 0.285 -39.009 1.00 65.06 285 LYS A N 1
ATOM 2220 C CA . LYS A 1 285 ? 26.081 1.418 -39.813 1.00 65.06 285 LYS A CA 1
ATOM 2221 C C . LYS A 1 285 ? 24.618 1.275 -40.256 1.00 65.06 285 LYS A C 1
ATOM 2223 O O . LYS A 1 285 ? 23.891 2.262 -40.238 1.00 65.06 285 LYS A O 1
ATOM 2228 N N . ALA A 1 286 ? 24.156 0.065 -40.580 1.00 62.75 286 ALA A N 1
ATOM 2229 C CA . ALA A 1 286 ? 22.777 -0.170 -41.027 1.00 62.75 286 ALA A CA 1
ATOM 2230 C C . ALA A 1 286 ? 21.747 0.039 -39.903 1.00 62.75 286 ALA A C 1
ATOM 2232 O O . ALA A 1 286 ? 20.675 0.606 -40.111 1.00 62.75 286 ALA A O 1
ATOM 2233 N N . ARG A 1 287 ? 22.094 -0.375 -38.679 1.00 67.81 287 ARG A N 1
ATOM 2234 C CA . ARG A 1 287 ? 21.235 -0.196 -37.503 1.00 67.81 287 ARG A CA 1
ATOM 2235 C C . ARG A 1 287 ? 21.187 1.272 -37.072 1.00 67.81 287 ARG A C 1
ATOM 2237 O O . ARG A 1 287 ? 20.128 1.761 -36.701 1.00 67.81 287 ARG A O 1
ATOM 2244 N N . VAL A 1 288 ? 22.316 1.972 -37.175 1.00 70.94 288 VAL A N 1
ATOM 2245 C CA . VAL A 1 288 ? 22.419 3.418 -36.927 1.00 70.94 288 VAL A CA 1
ATOM 2246 C C . VAL A 1 288 ? 21.565 4.210 -37.923 1.00 70.94 288 VAL A C 1
ATOM 2248 O O . VAL A 1 288 ? 20.785 5.052 -37.491 1.00 70.94 288 VAL A O 1
ATOM 2251 N N . ALA A 1 289 ? 21.632 3.891 -39.220 1.00 68.19 289 ALA A N 1
ATOM 2252 C CA . ALA A 1 289 ? 20.808 4.529 -40.251 1.00 68.19 289 ALA A CA 1
ATOM 2253 C C . ALA A 1 289 ? 19.301 4.351 -39.993 1.00 68.19 289 ALA A C 1
ATOM 2255 O O . ALA A 1 289 ? 18.548 5.316 -40.067 1.00 68.19 289 ALA A O 1
ATOM 2256 N N . GLY A 1 290 ? 18.869 3.149 -39.592 1.00 72.75 290 GLY A N 1
ATOM 2257 C CA . GLY A 1 290 ? 17.464 2.888 -39.262 1.00 72.75 290 GLY A CA 1
ATOM 2258 C C . GLY A 1 290 ? 16.943 3.637 -38.027 1.00 72.75 290 GLY A C 1
ATOM 2259 O O . GLY A 1 290 ? 15.752 3.913 -37.960 1.00 72.75 290 GLY A O 1
ATOM 2260 N N . TYR A 1 291 ? 17.799 3.972 -37.055 1.00 75.81 291 TYR A N 1
ATOM 2261 C CA . TYR A 1 291 ? 17.411 4.830 -35.928 1.00 75.81 291 TYR A CA 1
ATOM 2262 C C . TYR A 1 291 ? 17.440 6.317 -36.299 1.00 75.81 291 TYR A C 1
ATOM 2264 O O . TYR A 1 291 ? 16.572 7.066 -35.865 1.00 75.81 291 TYR A O 1
ATOM 2272 N N . LEU A 1 292 ? 18.413 6.745 -37.108 1.00 74.69 292 LEU A N 1
ATOM 2273 C CA . LEU A 1 292 ? 18.520 8.128 -37.583 1.00 74.69 292 LEU A CA 1
ATOM 2274 C C . LEU A 1 292 ? 17.314 8.548 -38.431 1.00 74.69 292 LEU A C 1
ATOM 2276 O O . LEU A 1 292 ? 16.873 9.685 -38.305 1.00 74.69 292 LEU A O 1
ATOM 2280 N N . ASP A 1 293 ? 16.758 7.625 -39.217 1.00 76.62 293 ASP A N 1
ATOM 2281 C CA . ASP A 1 293 ? 15.516 7.821 -39.975 1.00 76.62 293 ASP A CA 1
ATOM 2282 C C . ASP A 1 293 ? 14.301 8.042 -39.052 1.00 76.62 293 ASP A C 1
ATOM 2284 O O . ASP A 1 293 ? 13.530 8.978 -39.233 1.00 76.62 293 ASP A O 1
ATOM 2288 N N . ILE A 1 294 ? 14.188 7.256 -37.972 1.00 74.75 294 ILE A N 1
ATOM 2289 C CA . ILE A 1 294 ? 13.120 7.406 -36.964 1.00 74.75 294 ILE A CA 1
ATOM 2290 C C . ILE A 1 294 ? 13.233 8.740 -36.225 1.00 74.75 294 ILE A C 1
ATOM 2292 O O . ILE A 1 294 ? 12.223 9.360 -35.902 1.00 74.75 294 ILE A O 1
ATOM 2296 N N . PHE A 1 295 ? 14.456 9.176 -35.927 1.00 75.06 295 PHE A N 1
ATOM 2297 C CA . PHE A 1 295 ? 14.669 10.440 -35.238 1.00 75.06 295 PHE A CA 1
ATOM 2298 C C . PHE A 1 295 ? 14.489 11.638 -36.167 1.00 75.06 295 PHE A C 1
ATOM 2300 O O . PHE A 1 295 ? 14.217 12.718 -35.662 1.00 75.06 295 PHE A O 1
ATOM 2307 N N . GLY A 1 296 ? 14.579 11.481 -37.487 1.00 64.06 296 GLY A N 1
ATOM 2308 C CA . GLY A 1 296 ? 14.546 12.586 -38.442 1.00 64.06 296 GLY A CA 1
ATOM 2309 C C . GLY A 1 296 ? 15.783 13.486 -38.354 1.00 64.06 296 GLY A C 1
ATOM 2310 O O . GLY A 1 296 ? 16.557 13.458 -37.387 1.00 64.06 296 GLY A O 1
ATOM 2311 N N . GLU A 1 297 ? 15.989 14.298 -39.385 1.00 54.72 297 GLU A N 1
ATOM 2312 C CA . GLU A 1 297 ? 17.015 15.339 -39.381 1.00 54.72 297 GLU A CA 1
ATOM 2313 C C . GLU A 1 297 ? 16.648 16.462 -38.393 1.00 54.72 297 GLU A C 1
ATOM 2315 O O . GLU A 1 297 ? 15.505 16.585 -37.933 1.00 54.72 297 GLU A O 1
ATOM 2320 N N . ASP A 1 298 ? 17.658 17.210 -37.957 1.00 47.12 298 ASP A N 1
ATOM 2321 C CA . ASP A 1 298 ? 17.453 18.413 -37.160 1.00 47.12 298 ASP A CA 1
ATOM 2322 C C . ASP A 1 298 ? 16.768 19.471 -38.035 1.00 47.12 298 ASP A C 1
ATOM 2324 O O . ASP A 1 298 ? 17.416 20.078 -38.884 1.00 47.12 298 ASP A O 1
ATOM 2328 N N . ASP A 1 299 ? 15.498 19.783 -37.763 1.00 41.47 299 ASP A N 1
ATOM 2329 C CA . ASP A 1 299 ? 14.885 21.036 -38.243 1.00 41.47 299 ASP A CA 1
ATOM 2330 C C . ASP A 1 299 ? 15.585 22.282 -37.660 1.00 41.47 299 ASP A C 1
ATOM 2332 O O . ASP A 1 299 ? 15.359 23.409 -38.094 1.00 41.47 299 ASP A O 1
ATOM 2336 N N . SER A 1 300 ? 16.520 22.093 -36.726 1.00 39.25 300 SER A N 1
ATOM 2337 C CA . SER A 1 300 ? 17.403 23.136 -36.201 1.00 39.25 300 SER A CA 1
ATOM 2338 C C . SER A 1 300 ? 18.439 23.636 -37.222 1.00 39.25 300 SER A C 1
ATOM 2340 O O . SER A 1 300 ? 19.114 24.628 -36.954 1.00 39.25 300 SER A O 1
ATOM 2342 N N . ALA A 1 301 ? 18.590 22.977 -38.381 1.00 36.69 301 ALA A N 1
ATOM 2343 C CA . ALA A 1 301 ? 19.530 23.386 -39.429 1.00 36.69 301 ALA A CA 1
ATOM 2344 C C . ALA A 1 301 ? 18.885 24.155 -40.600 1.00 36.69 301 ALA A C 1
ATOM 2346 O O . ALA A 1 301 ? 19.614 24.622 -41.474 1.00 36.69 301 ALA A O 1
ATOM 2347 N N . ASN A 1 302 ? 17.555 24.331 -40.622 1.00 32.94 302 ASN A N 1
ATOM 2348 C CA . ASN A 1 302 ? 16.860 24.947 -41.763 1.00 32.94 302 ASN A CA 1
ATOM 2349 C C . ASN A 1 302 ? 16.340 26.378 -41.530 1.00 32.94 302 ASN A C 1
ATOM 2351 O O . ASN A 1 302 ? 15.724 26.953 -42.420 1.00 32.94 302 ASN A O 1
ATOM 2355 N N . THR A 1 303 ? 16.643 27.009 -40.392 1.00 34.31 303 THR A N 1
ATOM 2356 C CA . THR A 1 303 ? 16.343 28.438 -40.149 1.00 34.31 303 THR A CA 1
ATOM 2357 C C . THR A 1 303 ? 17.504 29.391 -40.454 1.00 34.31 303 THR A C 1
ATOM 2359 O O . THR A 1 303 ? 17.398 30.583 -40.186 1.00 34.31 303 THR A O 1
ATOM 2362 N N . SER A 1 304 ? 18.603 28.921 -41.055 1.00 37.50 304 SER A N 1
ATOM 2363 C CA . SER A 1 304 ? 19.744 29.777 -41.439 1.00 37.50 304 SER A CA 1
ATOM 2364 C C . SER A 1 304 ? 20.010 29.864 -42.949 1.00 37.50 304 SER A C 1
ATOM 2366 O O . SER A 1 304 ? 21.052 30.368 -43.364 1.00 37.50 304 SER A O 1
ATOM 2368 N N . LYS A 1 305 ? 19.058 29.446 -43.795 1.00 38.09 305 LYS A N 1
ATOM 2369 C CA . LYS A 1 305 ? 19.145 29.600 -45.258 1.00 38.09 305 LYS A CA 1
ATOM 2370 C C . LYS A 1 305 ? 17.924 30.272 -45.884 1.00 38.09 305 LYS A C 1
ATOM 2372 O O . LYS A 1 305 ? 17.479 29.855 -46.940 1.00 38.09 305 LYS A O 1
ATOM 2377 N N . GLU A 1 306 ? 17.424 31.354 -45.298 1.00 42.84 306 GLU A N 1
ATOM 2378 C CA . GLU A 1 306 ? 16.645 32.311 -46.091 1.00 42.84 306 GLU A CA 1
ATOM 2379 C C . GLU A 1 306 ? 16.674 33.703 -45.464 1.00 42.84 306 GLU A C 1
ATOM 2381 O O . GLU A 1 306 ? 15.892 34.004 -44.572 1.00 42.84 306 GLU A O 1
ATOM 2386 N N . GLN A 1 307 ? 17.640 34.520 -45.899 1.00 34.34 307 GLN A N 1
ATOM 2387 C CA . GLN A 1 307 ? 17.537 35.977 -46.069 1.00 34.34 307 GLN A CA 1
ATOM 2388 C C . GLN A 1 307 ? 18.904 36.524 -46.500 1.00 34.34 307 GLN A C 1
ATOM 2390 O O . GLN A 1 307 ? 19.713 36.985 -45.698 1.00 34.34 307 GLN A O 1
ATOM 2395 N N . THR A 1 308 ? 19.169 36.464 -47.802 1.00 34.69 308 THR A N 1
ATOM 2396 C CA . THR A 1 308 ? 20.160 37.328 -48.451 1.00 34.69 308 THR A CA 1
ATOM 2397 C C . THR A 1 308 ? 19.465 38.667 -48.729 1.00 34.69 308 THR A C 1
ATOM 2399 O O . THR A 1 308 ? 18.487 38.669 -49.479 1.00 34.69 308 THR A O 1
ATOM 2402 N N . PRO A 1 309 ? 19.894 39.808 -48.163 1.00 41.75 309 PRO A N 1
ATOM 2403 C CA . PRO A 1 309 ? 19.409 41.110 -48.609 1.00 41.75 309 PRO A CA 1
ATOM 2404 C C . PRO A 1 309 ? 20.037 41.459 -49.973 1.00 41.75 309 PRO A C 1
ATOM 2406 O O . PRO A 1 309 ? 21.182 41.073 -50.226 1.00 41.75 309 PRO A O 1
ATOM 2409 N N . PRO A 1 310 ? 19.339 42.189 -50.861 1.00 39.47 310 PRO A N 1
ATOM 2410 C CA . PRO A 1 310 ? 19.911 42.622 -52.131 1.00 39.47 310 PRO A CA 1
ATOM 2411 C C . PRO A 1 310 ? 21.002 43.682 -51.912 1.00 39.47 310 PRO A C 1
ATOM 2413 O O . PRO A 1 310 ? 20.891 44.553 -51.050 1.00 39.47 310 PRO A O 1
ATOM 2416 N N . ALA A 1 311 ? 22.068 43.582 -52.707 1.00 39.06 311 ALA A N 1
ATOM 2417 C CA . ALA A 1 311 ? 23.246 44.441 -52.671 1.00 39.06 311 ALA A CA 1
ATOM 2418 C C . ALA A 1 311 ? 22.927 45.915 -52.997 1.00 39.06 311 ALA A C 1
ATOM 2420 O O . ALA A 1 311 ? 22.247 46.209 -53.979 1.00 39.06 311 ALA A O 1
ATOM 2421 N N . ALA A 1 312 ? 23.478 46.838 -52.202 1.00 43.59 312 ALA A N 1
ATOM 2422 C CA . ALA A 1 312 ? 23.526 48.272 -52.494 1.00 43.59 312 ALA A CA 1
ATOM 2423 C C . ALA A 1 312 ? 24.802 48.624 -53.300 1.00 43.59 312 ALA A C 1
ATOM 2425 O O . ALA A 1 312 ? 25.829 47.964 -53.113 1.00 43.59 312 ALA A O 1
ATOM 2426 N N . PRO A 1 313 ? 24.769 49.633 -54.194 1.00 42.56 313 PRO A N 1
ATOM 2427 C CA . PRO A 1 313 ? 25.871 49.932 -55.107 1.00 42.56 313 PRO A CA 1
ATOM 2428 C C . PRO A 1 313 ? 26.999 50.742 -54.443 1.00 42.56 313 PRO A C 1
ATOM 2430 O O . PRO A 1 313 ? 26.778 51.517 -53.515 1.00 42.56 313 PRO A O 1
ATOM 2433 N N . ALA A 1 314 ? 28.219 50.539 -54.946 1.00 49.62 314 ALA A N 1
ATOM 2434 C CA . ALA A 1 314 ? 29.477 51.107 -54.458 1.00 49.62 314 ALA A CA 1
ATOM 2435 C C . ALA A 1 314 ? 29.601 52.636 -54.655 1.00 49.62 314 ALA A C 1
ATOM 2437 O O . ALA A 1 314 ? 29.145 53.146 -55.680 1.00 49.62 314 ALA A O 1
ATOM 2438 N N . PRO A 1 315 ? 30.296 53.367 -53.759 1.00 41.59 315 PRO A N 1
ATOM 2439 C CA . PRO A 1 315 ? 30.734 54.731 -54.029 1.00 41.59 315 PRO A CA 1
ATOM 2440 C C . PRO A 1 315 ? 32.132 54.768 -54.678 1.00 41.59 315 PRO A C 1
ATOM 2442 O O . PRO A 1 315 ? 33.029 54.002 -54.325 1.00 41.59 315 PRO A O 1
ATOM 2445 N N . MET A 1 316 ? 32.286 55.670 -55.650 1.00 47.59 316 MET A N 1
ATOM 2446 C CA . MET A 1 316 ? 33.500 55.935 -56.434 1.00 47.59 316 MET A CA 1
ATOM 2447 C C . MET A 1 316 ? 34.625 56.596 -55.608 1.00 47.59 316 MET A C 1
ATOM 2449 O O . MET A 1 316 ? 34.329 57.284 -54.629 1.00 47.59 316 MET A O 1
ATOM 2453 N N . PRO A 1 317 ? 35.904 56.449 -56.013 1.00 46.66 317 PRO A N 1
ATOM 2454 C CA . PRO A 1 317 ? 37.037 57.073 -55.337 1.00 46.66 317 PRO A CA 1
ATOM 2455 C C . PRO A 1 317 ? 37.203 58.542 -55.760 1.00 46.66 317 PRO A C 1
ATOM 2457 O O . PRO A 1 317 ? 37.029 58.883 -56.929 1.00 46.66 317 PRO A O 1
ATOM 2460 N N . VAL A 1 318 ? 37.561 59.402 -54.805 1.00 51.34 318 VAL A N 1
ATOM 2461 C CA . VAL A 1 318 ? 37.931 60.806 -55.038 1.00 51.34 318 VAL A CA 1
ATOM 2462 C C . VAL A 1 318 ? 39.421 60.952 -54.736 1.00 51.34 318 VAL A C 1
ATOM 2464 O O . VAL A 1 318 ? 39.838 60.733 -53.599 1.00 51.34 318 VAL A O 1
ATOM 2467 N N . ASP A 1 319 ? 40.207 61.297 -55.755 1.00 46.00 319 ASP A N 1
ATOM 2468 C CA . ASP A 1 319 ? 41.620 61.678 -55.634 1.00 46.00 319 ASP A CA 1
ATOM 2469 C C . ASP A 1 319 ? 41.778 63.148 -55.164 1.00 46.00 319 ASP A C 1
ATOM 2471 O O . ASP A 1 319 ? 40.883 63.968 -55.395 1.00 46.00 319 ASP A O 1
ATOM 2475 N N . PRO A 1 320 ? 42.905 63.512 -54.514 1.00 51.59 320 PRO A N 1
ATOM 2476 C CA . PRO A 1 320 ? 43.228 64.877 -54.057 1.00 51.59 320 PRO A CA 1
ATOM 2477 C C . PRO A 1 320 ? 44.032 65.639 -55.149 1.00 51.59 320 PRO A C 1
ATOM 2479 O O . PRO A 1 320 ? 44.196 65.089 -56.238 1.00 51.59 320 PRO A O 1
ATOM 2482 N N . PRO A 1 321 ? 44.700 66.799 -54.915 1.00 51.78 321 PRO A N 1
ATOM 2483 C CA . PRO A 1 321 ? 44.559 67.933 -53.974 1.00 51.78 321 PRO A CA 1
ATOM 2484 C C . PRO A 1 321 ? 44.504 69.304 -54.729 1.00 51.78 321 PRO A C 1
ATOM 2486 O O . PRO A 1 321 ? 44.559 69.323 -55.952 1.00 51.78 321 PRO A O 1
ATOM 2489 N N . ALA A 1 322 ? 44.480 70.460 -54.037 1.00 37.34 322 ALA A N 1
ATOM 2490 C CA . ALA A 1 322 ? 45.320 71.641 -54.362 1.00 37.34 322 ALA A CA 1
ATOM 2491 C C . ALA A 1 322 ? 45.091 72.834 -53.411 1.00 37.34 322 ALA A C 1
ATOM 2493 O O . ALA A 1 322 ? 43.994 73.069 -52.917 1.00 37.34 322 ALA A O 1
ATOM 2494 N N . ALA A 1 323 ? 46.180 73.566 -53.188 1.00 39.97 323 ALA A N 1
ATOM 2495 C CA . ALA A 1 323 ? 46.365 74.689 -52.282 1.00 39.97 323 ALA A CA 1
ATOM 2496 C C . ALA A 1 323 ? 45.711 76.009 -52.728 1.00 39.97 323 ALA A C 1
ATOM 2498 O O . ALA A 1 323 ? 45.585 76.285 -53.922 1.00 39.97 323 ALA A O 1
ATOM 2499 N N . SER A 1 324 ? 45.438 76.872 -51.747 1.00 40.66 324 SER A N 1
ATOM 2500 C CA . SER A 1 324 ? 45.720 78.318 -51.747 1.00 40.66 324 SER A CA 1
ATOM 2501 C C . SER A 1 324 ? 45.814 78.796 -50.301 1.00 40.66 324 SER A C 1
ATOM 2503 O O . SER A 1 324 ? 44.996 78.313 -49.487 1.00 40.66 324 SER A O 1
#

Secondary structure (DSSP, 8-state):
--HHHHHHHHHHHHHHHHHH-TT-HHHHHHHHHPPTT-HHHHHHHHHHHHSSSPPPHHHHHHHHHHHHHH---GGGTTTTGGGS-HHHHHHHHHHHHTT--SSHHHHHHHHHHHHHHBPPPPTTTTS--S--------SSBPHHHHHHHHHHTHHHH-HHHHHHHHHHHHT-TTTS-HHHHHHHHHHHHHSSS--TTHHHHHHHT--TTTHHHIIIIIHHHHHHTTGGGSHHHHHHHHHHHHHTTTTTHHHHTTS-HHHHHHHHHH-GGGHHHHHHHHHHH---HHHHHHHHHHH---GGGSSSSS-PPPPPPPPPP-------

pLDDT: mean 82.5, std 16.24, range [32.94, 96.81]

Foldseek 3Di:
DPPVVVVVVLVVCLVVLLVCADPNVVVLVCLLDPDPPCLVSSLSSLCSNQVPDADDPSLLVSLVCCCVVPVHQLSSCLSHLLVDALVVVLVSLLSLLLVDDPDVPSLVSNLVSCVSQEDQDPPCVVPDDPDPDDPDPDSGDHLLRVLLSLQVCCVSSDVVSSVSSLVSSVVPPSRCDPSSVLVNLVVQLPDPDRGLCNLVSCQVNVDPVCLLVCQPPVLLSCQVSVLVVPVSSLVSSLSSLVSSPPSNLVSLLVHDLVSNLVSCVVPVVCLVSNLVVCVVPPPDPVSNVSVCVSSDDPPVPVPPPDDDDDDDDDDDDDDDDDDD

Organism: NCBI:txid1111947

InterPro domains:
  IPR021850 Symplekin/Pta1 [PTHR15245] (4-301)
  IPR022075 Symplekin C-terminal [PF12295] (73-266)